Protein AF-A0A7J4N501-F1 (afdb_monomer_lite)

Radius of gyration: 27.15 Å; chains: 1; bounding box: 60×32×77 Å

Structure (mmCIF, N/CA/C/O backbone):
data_AF-A0A7J4N501-F1
#
_entry.id   AF-A0A7J4N501-F1
#
loop_
_atom_site.group_PDB
_atom_site.id
_atom_site.type_symbol
_atom_site.label_atom_id
_atom_site.label_alt_id
_atom_site.label_comp_id
_atom_site.label_asym_id
_atom_site.label_entity_id
_atom_site.label_seq_id
_atom_site.pdbx_PDB_ins_code
_atom_site.Cartn_x
_atom_site.Cartn_y
_atom_site.Cartn_z
_atom_site.occupancy
_atom_site.B_iso_or_equiv
_atom_site.auth_seq_id
_atom_site.auth_comp_id
_atom_site.auth_asym_id
_atom_site.auth_atom_id
_atom_site.pdbx_PDB_model_num
ATOM 1 N N . MET A 1 1 ? 11.061 15.343 -5.577 1.00 69.62 1 MET A N 1
ATOM 2 C CA . MET A 1 1 ? 11.066 14.029 -4.902 1.00 69.62 1 MET A CA 1
ATOM 3 C C . MET A 1 1 ? 11.753 13.021 -5.833 1.00 69.62 1 MET A C 1
ATOM 5 O O . MET A 1 1 ? 12.384 13.443 -6.802 1.00 69.62 1 MET A O 1
ATOM 9 N N . GLY A 1 2 ? 11.808 11.732 -5.489 1.00 88.06 2 GLY A N 1
ATOM 10 C CA . GLY A 1 2 ? 12.421 10.696 -6.333 1.00 88.06 2 GLY A CA 1
ATOM 11 C C . GLY A 1 2 ? 11.352 9.882 -7.054 1.00 88.06 2 GLY A C 1
ATOM 12 O O . GLY A 1 2 ? 10.304 9.642 -6.474 1.00 88.06 2 GLY A O 1
ATOM 13 N N . VAL A 1 3 ? 11.638 9.450 -8.279 1.00 93.88 3 VAL A N 1
ATOM 14 C CA . VAL A 1 3 ? 10.808 8.519 -9.046 1.00 93.88 3 VAL A CA 1
ATOM 15 C C . VAL A 1 3 ? 11.154 7.088 -8.644 1.00 93.88 3 VAL A C 1
ATOM 17 O O . VAL A 1 3 ? 12.323 6.677 -8.651 1.00 93.88 3 VAL A O 1
ATOM 20 N N . SER A 1 4 ? 10.125 6.319 -8.335 1.00 94.88 4 SER A N 1
ATOM 21 C CA . SER A 1 4 ? 10.166 4.886 -8.083 1.00 94.88 4 SER A CA 1
ATOM 22 C C . SER A 1 4 ? 9.569 4.117 -9.259 1.00 94.88 4 SER A C 1
ATOM 24 O O . SER A 1 4 ? 8.817 4.645 -10.073 1.00 94.88 4 SER A O 1
ATOM 26 N N . ILE A 1 5 ? 9.933 2.846 -9.348 1.00 95.25 5 ILE A N 1
ATOM 27 C CA . ILE A 1 5 ? 9.373 1.857 -10.268 1.00 95.25 5 ILE A CA 1
ATOM 28 C C . ILE A 1 5 ? 8.771 0.734 -9.448 1.00 95.25 5 ILE A C 1
ATOM 30 O O . ILE A 1 5 ? 9.355 0.320 -8.446 1.00 95.25 5 ILE A O 1
ATOM 34 N N . ALA A 1 6 ? 7.618 0.239 -9.873 1.00 96.25 6 ALA A N 1
ATOM 35 C CA . ALA A 1 6 ? 6.924 -0.849 -9.2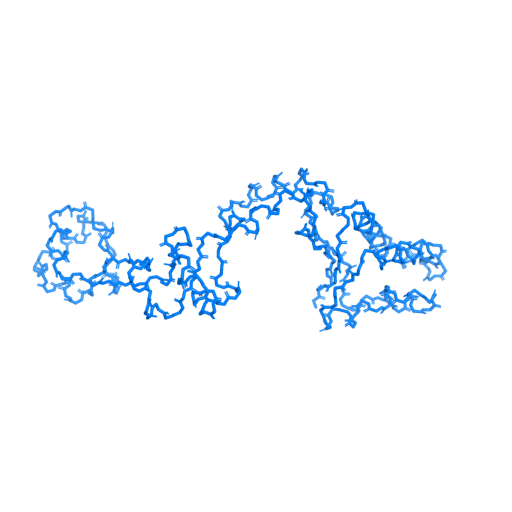07 1.00 96.25 6 ALA A CA 1
ATOM 36 C C . ALA A 1 6 ? 6.193 -1.735 -10.213 1.00 96.25 6 ALA A C 1
ATOM 38 O O . ALA A 1 6 ? 5.860 -1.308 -11.319 1.00 96.25 6 ALA A O 1
ATOM 39 N N . ILE A 1 7 ? 5.924 -2.972 -9.809 1.00 96.88 7 ILE A N 1
ATOM 40 C CA . ILE A 1 7 ? 5.055 -3.895 -10.543 1.00 96.88 7 ILE A CA 1
ATOM 41 C C . ILE A 1 7 ? 3.694 -3.992 -9.857 1.00 96.88 7 ILE A C 1
ATOM 43 O O . ILE A 1 7 ? 3.583 -3.758 -8.659 1.00 96.88 7 ILE A O 1
ATOM 47 N N . CYS A 1 8 ? 2.661 -4.361 -10.606 1.00 96.38 8 CYS A N 1
ATOM 48 C CA . CYS A 1 8 ? 1.353 -4.712 -10.067 1.00 96.38 8 CYS A CA 1
ATOM 49 C C . CYS A 1 8 ? 1.392 -6.172 -9.599 1.00 96.38 8 CYS A C 1
ATOM 51 O O . CYS A 1 8 ? 0.974 -7.079 -10.314 1.00 96.38 8 CYS A O 1
ATOM 53 N N . GLU A 1 9 ? 1.934 -6.421 -8.409 1.00 93.81 9 GLU A N 1
ATOM 54 C CA . GLU A 1 9 ? 2.194 -7.774 -7.913 1.00 93.81 9 GLU A CA 1
ATOM 55 C C . GLU A 1 9 ? 0.922 -8.623 -7.788 1.00 93.81 9 GLU A C 1
ATOM 57 O O . GLU A 1 9 ? 0.953 -9.821 -8.056 1.00 93.81 9 GLU A O 1
ATOM 62 N N . VAL A 1 10 ? -0.217 -8.000 -7.471 1.00 94.38 10 VAL A N 1
ATOM 63 C CA . VAL A 1 10 ? -1.520 -8.680 -7.361 1.00 94.38 10 VAL A CA 1
ATOM 64 C C . VAL A 1 10 ? -2.031 -9.256 -8.689 1.00 94.38 10 VAL A C 1
ATOM 66 O O . VAL A 1 10 ? -2.929 -10.100 -8.675 1.00 94.38 10 VAL A O 1
ATOM 69 N N . ASP A 1 11 ? -1.448 -8.860 -9.827 1.00 95.12 11 ASP A N 1
ATOM 70 C CA . ASP A 1 11 ? -1.763 -9.445 -11.133 1.00 95.12 11 ASP A CA 1
ATOM 71 C C . ASP A 1 11 ? -1.330 -10.923 -11.204 1.00 95.12 11 ASP A C 1
ATOM 73 O O . ASP A 1 11 ? -1.970 -11.718 -11.889 1.00 95.12 11 ASP A O 1
ATOM 77 N N . SER A 1 12 ? -0.288 -11.325 -10.465 1.00 95.69 12 SER A N 1
ATOM 78 C CA . SER A 1 12 ? 0.284 -12.675 -10.535 1.00 95.69 12 SER A CA 1
ATOM 79 C C . SER A 1 12 ? -0.155 -13.573 -9.384 1.00 95.69 12 SER A C 1
ATOM 81 O O . SER A 1 12 ? -0.065 -13.189 -8.221 1.00 95.69 12 SER A O 1
ATOM 83 N N . ASP A 1 13 ? -0.538 -14.816 -9.678 1.00 94.62 13 ASP A N 1
ATOM 84 C CA . ASP A 1 13 ? -0.807 -15.831 -8.643 1.00 94.62 13 ASP A CA 1
ATOM 85 C C . ASP A 1 13 ? 0.453 -16.265 -7.878 1.00 94.62 13 ASP A C 1
ATOM 87 O O . ASP A 1 13 ? 0.360 -16.781 -6.767 1.00 94.62 13 ASP A O 1
ATOM 91 N N . SER A 1 14 ? 1.639 -15.997 -8.430 1.00 95.56 14 SER A N 1
ATOM 92 C CA . SER A 1 14 ? 2.925 -16.272 -7.780 1.00 95.56 14 SER A CA 1
ATOM 93 C C . SER A 1 14 ? 3.303 -15.233 -6.716 1.00 95.56 14 SER A C 1
ATOM 95 O O . SER A 1 14 ? 4.300 -15.406 -6.011 1.00 95.56 14 SER A O 1
ATOM 97 N N . ALA A 1 15 ? 2.545 -14.140 -6.591 1.00 95.75 15 ALA A N 1
ATOM 98 C CA . ALA A 1 15 ? 2.768 -13.146 -5.554 1.00 95.75 15 ALA A CA 1
ATOM 99 C C . ALA A 1 15 ? 2.331 -13.686 -4.189 1.00 95.75 15 ALA A C 1
ATOM 101 O O . ALA A 1 15 ? 1.141 -13.827 -3.909 1.00 95.75 15 ALA A O 1
ATOM 102 N N . LEU A 1 16 ? 3.294 -13.906 -3.291 1.00 95.38 16 LEU A N 1
ATOM 103 C CA . LEU A 1 16 ? 3.017 -14.439 -1.951 1.00 95.38 16 LEU A CA 1
ATOM 104 C C . LEU A 1 16 ? 2.119 -13.518 -1.109 1.00 95.38 16 LEU A C 1
ATOM 106 O O . LEU A 1 16 ? 1.405 -13.980 -0.225 1.00 95.38 16 LEU A O 1
ATOM 110 N N . CYS A 1 17 ? 2.121 -12.217 -1.402 1.00 94.12 17 CYS A N 1
ATOM 111 C CA . CYS A 1 17 ? 1.272 -11.235 -0.735 1.00 94.12 17 CYS A CA 1
ATOM 112 C C . CYS A 1 17 ? -0.151 -11.148 -1.308 1.00 94.12 17 CYS A C 1
ATOM 114 O O . CYS A 1 17 ? -0.995 -10.505 -0.685 1.00 94.12 17 CYS A O 1
ATOM 116 N N . LYS A 1 18 ? -0.444 -11.772 -2.463 1.00 95.38 18 LYS A N 1
ATOM 117 C CA . LYS A 1 18 ? -1.713 -11.585 -3.185 1.00 95.38 18 LYS A CA 1
ATOM 118 C C . LYS A 1 18 ? -2.913 -11.925 -2.322 1.00 95.38 18 LYS A C 1
ATOM 120 O O . LYS A 1 18 ? -3.756 -11.060 -2.129 1.00 95.38 18 LYS A O 1
ATOM 125 N N . ILE A 1 19 ? -2.946 -13.131 -1.751 1.00 95.12 19 ILE A N 1
ATOM 126 C CA . ILE A 1 19 ? -4.065 -13.578 -0.907 1.00 95.12 19 ILE A CA 1
ATOM 127 C C . ILE A 1 19 ? -4.292 -12.583 0.233 1.00 95.12 19 ILE A C 1
ATOM 129 O O . ILE A 1 19 ? -5.418 -12.139 0.431 1.00 95.12 19 ILE A O 1
ATOM 133 N N . GLY A 1 20 ? -3.231 -12.178 0.937 1.00 94.50 20 GLY A N 1
ATOM 134 C CA . GLY A 1 20 ? -3.325 -11.200 2.022 1.00 94.50 20 GLY A CA 1
ATOM 135 C C . GLY A 1 20 ? -3.887 -9.856 1.556 1.00 94.50 20 GLY A C 1
ATOM 136 O O . GLY A 1 20 ? -4.818 -9.345 2.170 1.00 94.50 20 GLY A O 1
ATOM 137 N N . LYS A 1 21 ? -3.374 -9.315 0.444 1.00 93.69 21 LYS A N 1
ATOM 138 C CA . LYS A 1 21 ? -3.786 -8.015 -0.117 1.00 93.69 21 LYS A CA 1
ATOM 139 C C . LYS A 1 21 ? -5.186 -8.027 -0.730 1.00 93.69 21 LYS A C 1
ATOM 141 O O . LYS A 1 21 ? -5.818 -6.981 -0.818 1.00 93.69 21 LYS A O 1
ATOM 146 N N . THR A 1 22 ? -5.682 -9.181 -1.172 1.00 93.06 22 THR A N 1
ATOM 147 C CA . THR A 1 22 ? -7.030 -9.310 -1.748 1.00 93.06 22 THR A CA 1
ATOM 148 C C . THR A 1 22 ? -8.077 -9.760 -0.734 1.00 93.06 22 THR A C 1
ATOM 150 O O . THR A 1 22 ? -9.270 -9.636 -0.999 1.00 93.06 22 THR A O 1
ATOM 153 N N . THR A 1 23 ? -7.657 -10.284 0.419 1.00 94.25 23 THR A N 1
ATOM 154 C CA . THR A 1 23 ? -8.568 -10.700 1.489 1.00 94.25 23 THR A CA 1
ATOM 155 C C . THR A 1 23 ? -8.926 -9.490 2.333 1.00 94.25 23 THR A C 1
ATOM 157 O O . THR A 1 23 ? -8.148 -9.052 3.177 1.00 94.25 23 THR A O 1
ATOM 160 N N . LEU A 1 24 ? -10.111 -8.940 2.092 1.00 93.69 24 LEU A N 1
ATOM 161 C CA . LEU A 1 24 ? -10.653 -7.843 2.879 1.00 93.69 24 LEU A CA 1
ATOM 162 C C . LEU A 1 24 ? -11.183 -8.368 4.218 1.00 93.69 24 LEU A C 1
ATOM 164 O O . LEU A 1 24 ? -12.019 -9.267 4.235 1.00 93.69 24 LEU A O 1
ATOM 168 N N . LEU A 1 25 ? -10.707 -7.796 5.322 1.00 94.94 25 LEU A N 1
ATOM 169 C CA . LEU A 1 25 ? -11.087 -8.210 6.672 1.00 94.94 25 LEU A CA 1
ATOM 170 C C . LEU A 1 25 ? -12.070 -7.233 7.305 1.00 94.94 25 LEU A C 1
ATOM 172 O O . LEU A 1 25 ? -13.122 -7.640 7.797 1.00 94.94 25 LEU A O 1
ATOM 176 N N . LYS A 1 26 ? -11.739 -5.940 7.277 1.00 95.38 26 LYS A N 1
ATOM 177 C CA . LYS A 1 26 ? -12.578 -4.885 7.847 1.00 95.38 26 LYS A CA 1
ATOM 178 C C . LYS A 1 26 ? -12.678 -3.693 6.914 1.00 95.38 26 LYS A C 1
ATOM 180 O O . LYS A 1 26 ? -11.800 -3.452 6.086 1.00 95.38 26 LYS A O 1
ATOM 185 N N . VAL A 1 27 ? -13.737 -2.921 7.092 1.00 95.56 27 VAL A N 1
ATOM 186 C CA . VAL A 1 27 ? -13.872 -1.590 6.500 1.00 95.56 27 VAL A CA 1
ATOM 187 C C . VAL A 1 27 ? -14.172 -0.575 7.589 1.00 95.56 27 VAL A C 1
ATOM 189 O O . VAL A 1 27 ? -14.844 -0.908 8.565 1.00 95.56 27 VAL A O 1
ATOM 192 N N . ASN A 1 28 ? -13.672 0.644 7.437 1.00 95.06 28 ASN A N 1
ATOM 193 C CA . ASN A 1 28 ? -13.991 1.757 8.313 1.00 95.06 28 ASN A CA 1
ATOM 194 C C . ASN A 1 28 ? -15.054 2.645 7.659 1.00 95.06 28 ASN A C 1
ATOM 196 O O . ASN A 1 28 ? -14.967 2.992 6.481 1.00 95.06 28 ASN A O 1
ATOM 200 N N . LEU A 1 29 ? -16.072 3.012 8.427 1.00 94.25 29 LEU A N 1
ATOM 201 C CA . LEU A 1 29 ? -17.070 3.992 8.038 1.00 94.25 29 LEU A CA 1
ATOM 202 C C . LEU A 1 29 ? -16.929 5.238 8.903 1.00 94.25 29 LEU A C 1
ATOM 204 O O . LEU A 1 29 ? -16.987 5.162 10.128 1.00 94.25 29 LEU A O 1
ATOM 208 N N . LYS A 1 30 ? -16.869 6.402 8.252 1.00 89.50 30 LYS A N 1
ATOM 209 C CA . LYS A 1 30 ? -16.955 7.705 8.933 1.00 89.50 30 LYS A CA 1
ATOM 210 C C . LYS A 1 30 ? -18.309 7.924 9.607 1.00 89.50 30 LYS A C 1
ATOM 212 O O . LYS A 1 30 ? -18.402 8.642 10.593 1.00 89.50 30 LYS A O 1
ATOM 217 N N . ASP A 1 31 ? -19.350 7.314 9.048 1.00 91.25 31 ASP A N 1
ATOM 218 C CA . ASP A 1 31 ? -20.701 7.300 9.591 1.00 91.25 31 ASP A CA 1
ATOM 219 C C . ASP A 1 31 ? -21.255 5.872 9.527 1.00 91.25 31 ASP A C 1
ATOM 221 O O . ASP A 1 31 ? -21.450 5.310 8.444 1.00 91.25 31 ASP A O 1
ATOM 225 N N . VAL A 1 32 ? -21.538 5.300 10.694 1.00 93.31 32 VAL A N 1
ATOM 226 C CA . VAL A 1 32 ? -22.044 3.930 10.840 1.00 93.31 32 VAL A CA 1
ATOM 227 C C . VAL A 1 32 ? -23.557 3.815 10.653 1.00 93.31 32 VAL A C 1
ATOM 229 O O . VAL A 1 32 ? -24.080 2.714 10.771 1.00 93.31 32 VAL A O 1
ATOM 232 N N . SER A 1 33 ? -24.262 4.907 10.329 1.00 92.75 33 SER A N 1
ATOM 233 C CA . SER A 1 33 ? -25.721 4.889 10.164 1.00 92.75 33 SER A CA 1
ATOM 234 C C . SER A 1 33 ? -26.180 3.801 9.186 1.00 92.75 33 SER A C 1
ATOM 236 O O . SER A 1 33 ? -25.697 3.744 8.046 1.00 92.75 33 SER A O 1
ATOM 238 N N . GLY A 1 34 ? -27.108 2.950 9.629 1.00 91.56 34 GLY A N 1
ATOM 239 C CA . GLY A 1 34 ? -27.595 1.770 8.907 1.00 91.56 34 GLY A CA 1
ATOM 240 C C . GLY A 1 34 ? -26.719 0.516 9.039 1.00 91.56 34 GLY A C 1
ATOM 241 O O . GLY A 1 34 ? -27.005 -0.483 8.378 1.00 91.56 34 GLY A O 1
ATOM 242 N N . PHE A 1 35 ? -25.656 0.561 9.845 1.00 94.06 35 PHE A N 1
ATOM 243 C CA . PHE A 1 35 ? -24.720 -0.531 10.149 1.00 94.06 35 PHE A CA 1
ATOM 244 C C . PHE A 1 35 ? -24.347 -0.608 11.640 1.00 94.06 35 PHE A C 1
ATOM 246 O O . PHE A 1 35 ? -23.380 -1.271 12.012 1.00 94.06 35 PHE A O 1
ATOM 253 N N . GLU A 1 36 ? -25.115 0.043 12.511 1.00 94.50 36 GLU A N 1
ATOM 254 C CA . GLU A 1 36 ? -24.874 0.136 13.955 1.00 94.50 36 GLU A CA 1
ATOM 255 C C . GLU A 1 36 ? -24.890 -1.232 14.651 1.00 94.50 36 GLU A C 1
ATOM 257 O O . GLU A 1 36 ? -24.259 -1.420 15.689 1.00 94.50 36 GLU A O 1
ATOM 262 N N . ASP A 1 37 ? -25.609 -2.196 14.075 1.00 93.44 37 ASP A N 1
ATOM 263 C CA . ASP A 1 37 ? -25.687 -3.579 14.538 1.00 93.44 37 ASP A CA 1
ATOM 264 C C . ASP A 1 37 ? -24.408 -4.388 14.259 1.00 93.44 37 ASP A C 1
ATOM 266 O O . ASP A 1 37 ? -24.147 -5.378 14.944 1.00 93.44 37 ASP A O 1
ATOM 270 N N . LEU A 1 38 ? -23.607 -3.959 13.281 1.00 94.06 38 LEU A N 1
ATOM 271 C CA . LEU A 1 38 ? -22.385 -4.637 12.831 1.00 94.06 38 LEU A CA 1
ATOM 272 C C . LEU A 1 38 ? -21.106 -3.873 13.191 1.00 94.06 38 LEU A C 1
ATOM 274 O O . LEU A 1 38 ? -20.018 -4.453 13.167 1.00 94.06 38 LEU A O 1
ATOM 278 N N . ALA A 1 39 ? -21.232 -2.581 13.491 1.00 94.38 39 ALA A N 1
ATOM 279 C CA . ALA A 1 39 ? -20.117 -1.714 13.826 1.00 94.38 39 ALA A CA 1
ATOM 280 C C . ALA A 1 39 ? -19.517 -2.063 15.191 1.00 94.38 39 ALA A C 1
ATOM 282 O O . ALA A 1 39 ? -20.217 -2.240 16.189 1.00 94.38 39 ALA A O 1
ATOM 283 N N . GLU A 1 40 ? -18.190 -2.117 15.230 1.00 94.00 40 GLU A N 1
ATOM 284 C CA . GLU A 1 40 ? -17.422 -2.220 16.460 1.00 94.00 40 GLU A CA 1
ATOM 285 C C . GLU A 1 40 ? -17.589 -0.932 17.274 1.00 94.00 40 GLU A C 1
ATOM 287 O O . GLU A 1 40 ? -17.622 0.184 16.741 1.00 94.00 40 GLU A O 1
ATOM 292 N N . PHE A 1 41 ? -17.730 -1.093 18.585 1.00 94.44 41 PHE A N 1
ATOM 293 C CA . PHE A 1 41 ? -17.910 0.011 19.511 1.00 94.44 41 PHE A CA 1
ATOM 294 C C . PHE A 1 41 ? -17.171 -0.255 20.811 1.00 94.44 41 PHE A C 1
ATOM 296 O O . PHE A 1 41 ? -17.107 -1.390 21.285 1.00 94.44 41 PHE A O 1
ATOM 303 N N . ASP A 1 42 ? -16.707 0.829 21.413 1.00 93.69 42 ASP A N 1
ATOM 304 C CA . ASP A 1 42 ? -16.247 0.851 22.788 1.00 93.69 42 ASP A CA 1
ATOM 305 C C . ASP A 1 42 ? -17.383 1.320 23.694 1.00 93.69 42 ASP A C 1
ATOM 307 O O . ASP A 1 42 ? -18.234 2.123 23.302 1.00 93.69 42 ASP A O 1
ATOM 311 N N . LEU A 1 43 ? -17.404 0.827 24.929 1.00 94.00 43 LEU A N 1
ATOM 312 C CA . LEU A 1 43 ? -18.270 1.383 25.961 1.00 94.00 43 LEU A CA 1
ATOM 313 C C . LEU A 1 43 ? -17.497 2.437 26.735 1.00 94.00 43 LEU A C 1
ATOM 315 O O . LEU A 1 43 ? -16.464 2.145 27.348 1.00 94.00 43 LEU A O 1
ATOM 319 N N . VAL A 1 44 ? -18.020 3.657 26.715 1.00 94.94 44 VAL A N 1
ATOM 320 C CA . VAL A 1 44 ? -17.388 4.805 27.353 1.00 94.94 44 VAL A CA 1
ATOM 321 C C . VAL A 1 44 ? -18.343 5.508 28.301 1.00 94.94 44 VAL A C 1
ATOM 323 O O . VAL A 1 44 ? -19.557 5.487 28.111 1.00 94.94 44 VAL A O 1
ATOM 326 N N . VAL A 1 45 ? -17.783 6.167 29.307 1.00 93.31 45 VAL A N 1
ATOM 327 C CA . VAL A 1 45 ? -18.508 7.050 30.220 1.00 93.31 45 VAL A CA 1
ATOM 328 C C . VAL A 1 45 ? -17.863 8.437 30.152 1.00 93.31 45 VAL A C 1
ATOM 330 O O . VAL A 1 45 ? -16.644 8.549 30.329 1.00 93.31 45 VAL A O 1
ATOM 333 N N . PRO A 1 46 ? -18.631 9.512 29.896 1.00 91.00 46 PRO A N 1
ATOM 334 C CA . PRO A 1 46 ? -18.119 10.874 30.008 1.00 91.00 46 PRO A CA 1
ATOM 335 C C . PRO A 1 46 ? -17.562 11.134 31.410 1.00 91.00 46 PRO A C 1
ATOM 337 O O . PRO A 1 46 ? -18.193 10.779 32.409 1.00 91.00 46 PRO A O 1
ATOM 340 N N . ILE A 1 47 ? -16.408 11.799 31.508 1.00 89.94 47 ILE A N 1
ATOM 341 C CA . ILE A 1 47 ? -15.710 11.962 32.792 1.00 89.94 47 ILE A CA 1
ATOM 342 C C . ILE A 1 47 ? -16.565 12.653 33.861 1.00 89.94 47 ILE A C 1
ATOM 344 O O . ILE A 1 47 ? -16.504 12.296 35.036 1.00 89.94 47 ILE A O 1
ATOM 348 N N . ASN A 1 48 ? -17.405 13.607 33.455 1.00 90.12 48 ASN A N 1
ATOM 349 C CA . ASN A 1 48 ? -18.295 14.329 34.362 1.00 90.12 48 ASN A CA 1
ATOM 350 C C . ASN A 1 48 ? -19.321 13.388 35.006 1.00 90.12 48 ASN A C 1
ATOM 352 O O . ASN A 1 48 ? -19.550 13.472 36.209 1.00 90.12 48 ASN A O 1
ATOM 356 N N . GLN A 1 49 ? -19.872 12.451 34.231 1.00 89.75 49 GLN A N 1
ATOM 357 C CA . GLN A 1 49 ? -20.821 11.457 34.731 1.00 89.75 49 GLN A CA 1
ATOM 358 C C . GLN A 1 49 ? -20.124 10.451 35.654 1.00 89.75 49 GLN A C 1
ATOM 360 O O . GLN A 1 49 ? -20.626 10.152 36.735 1.00 89.75 49 GLN A O 1
ATOM 365 N N . ALA A 1 50 ? -18.920 10.001 35.286 1.00 90.31 50 ALA A N 1
ATOM 366 C CA . ALA A 1 50 ? -18.121 9.114 36.131 1.00 90.31 50 ALA A CA 1
ATOM 367 C C . ALA A 1 50 ? -17.769 9.769 37.483 1.00 90.31 50 ALA A C 1
ATOM 369 O O . ALA A 1 50 ? -17.908 9.137 38.528 1.00 90.31 50 ALA A O 1
ATOM 370 N N . LYS A 1 51 ? -17.381 11.053 37.484 1.00 90.94 51 LYS A N 1
ATOM 371 C CA . LYS A 1 51 ? -17.109 11.828 38.708 1.00 90.94 51 LYS A CA 1
ATOM 372 C C . LYS A 1 51 ? -18.346 11.983 39.586 1.00 90.94 51 LYS A C 1
ATOM 374 O O . LYS A 1 51 ? -18.234 11.853 40.800 1.00 90.94 51 LYS A O 1
ATOM 379 N N . LEU A 1 52 ? -19.513 12.236 38.992 1.00 91.12 52 LEU A N 1
ATOM 380 C CA . LEU A 1 52 ? -20.777 12.307 39.729 1.00 91.12 52 LEU A CA 1
ATOM 381 C C . LEU A 1 52 ? -21.123 10.967 40.389 1.00 91.12 52 LEU A C 1
ATOM 383 O O . LEU A 1 52 ? -21.523 10.957 41.550 1.00 91.12 52 LEU A O 1
ATOM 387 N N . LEU A 1 53 ? -20.925 9.852 39.678 1.00 91.31 53 LEU A N 1
ATOM 388 C CA . LEU A 1 53 ? -21.234 8.516 40.189 1.00 91.31 53 LEU A CA 1
ATOM 389 C C . LEU A 1 53 ? -20.291 8.088 41.323 1.00 91.31 53 LEU A C 1
ATOM 391 O O . LEU A 1 53 ? -20.731 7.515 42.314 1.00 91.31 53 LEU A O 1
ATOM 395 N N . MET A 1 54 ? -18.991 8.354 41.173 1.00 89.88 54 MET A N 1
ATOM 396 C CA . MET A 1 54 ? -17.976 7.978 42.166 1.00 89.88 54 MET A CA 1
ATOM 397 C C . MET A 1 54 ? -17.931 8.949 43.354 1.00 89.88 54 MET A C 1
ATOM 399 O O . MET A 1 54 ? -17.558 8.563 44.462 1.00 89.88 54 MET A O 1
ATOM 403 N N . GLY A 1 55 ? -18.301 10.215 43.143 1.00 91.00 55 GLY A N 1
ATOM 404 C CA . GLY A 1 55 ? -18.365 11.242 44.178 1.00 91.00 55 GLY A CA 1
ATOM 405 C C . GLY A 1 55 ? -17.066 11.355 44.980 1.00 91.00 55 GLY A C 1
ATOM 406 O O . GLY A 1 55 ? -15.988 11.575 44.430 1.00 91.00 55 GLY A O 1
ATOM 407 N N . ALA A 1 56 ? -17.170 11.186 46.300 1.00 90.75 56 ALA A N 1
ATOM 408 C CA . ALA A 1 56 ? -16.033 11.261 47.220 1.00 90.75 56 ALA A CA 1
ATOM 409 C C . ALA A 1 56 ? -14.996 10.137 47.024 1.00 90.75 56 ALA A C 1
ATOM 411 O O . ALA A 1 56 ? -13.851 10.288 47.441 1.00 90.75 56 ALA A O 1
ATOM 412 N N . ASP A 1 57 ? -15.369 9.028 46.379 1.00 92.62 57 ASP A N 1
ATOM 413 C CA . ASP A 1 57 ? -14.479 7.889 46.128 1.00 92.62 57 ASP A CA 1
ATOM 414 C C . ASP A 1 57 ? -13.647 8.059 44.842 1.00 92.62 57 ASP A C 1
ATOM 416 O O . ASP A 1 57 ? -12.888 7.169 44.466 1.00 92.62 57 ASP A O 1
ATOM 420 N N . TRP A 1 58 ? -13.747 9.207 44.161 1.00 91.94 58 TRP A N 1
ATOM 421 C CA . TRP A 1 58 ? -13.100 9.448 42.868 1.00 91.94 58 TRP A CA 1
ATOM 422 C C . TRP A 1 58 ? -11.580 9.209 42.870 1.00 91.94 58 TRP A C 1
ATOM 424 O O . TRP A 1 58 ? -11.059 8.509 42.001 1.00 91.94 58 TRP A O 1
ATOM 434 N N . GLU A 1 59 ? -10.849 9.742 43.854 1.00 92.38 59 GLU A N 1
ATOM 435 C CA . GLU A 1 59 ? -9.390 9.561 43.922 1.00 92.38 59 GLU A CA 1
ATOM 436 C C . GLU A 1 59 ? -8.997 8.096 44.151 1.00 92.38 59 GLU A C 1
ATOM 438 O O . GLU A 1 59 ? -8.046 7.584 43.549 1.00 92.38 59 GLU A O 1
ATOM 443 N N . ALA A 1 60 ? -9.746 7.394 45.003 1.00 92.56 60 ALA A N 1
ATOM 444 C CA . ALA A 1 60 ? -9.514 5.984 45.266 1.00 92.56 60 ALA A CA 1
ATOM 445 C C . ALA A 1 60 ? -9.870 5.131 44.040 1.00 92.56 60 ALA A C 1
ATOM 447 O O . ALA A 1 60 ? -9.090 4.247 43.685 1.00 92.56 60 ALA A O 1
ATOM 448 N N . PHE A 1 61 ? -10.967 5.437 43.344 1.00 93.81 61 PHE A N 1
ATOM 449 C CA . PHE A 1 61 ? -11.346 4.831 42.066 1.00 93.81 61 PHE A CA 1
ATOM 450 C C . PHE A 1 61 ? -10.219 4.941 41.026 1.00 93.81 61 PHE A C 1
ATOM 452 O O . PHE A 1 61 ? -9.805 3.921 40.458 1.00 93.81 61 PHE A O 1
ATOM 459 N N . LEU A 1 62 ? -9.665 6.144 40.819 1.00 93.25 62 LEU A N 1
ATOM 460 C CA . LEU A 1 62 ? -8.553 6.359 39.886 1.00 93.25 62 LEU A CA 1
ATOM 461 C C . LEU A 1 62 ? -7.336 5.509 40.264 1.00 93.25 62 LEU A C 1
ATOM 463 O O . LEU A 1 62 ? -6.754 4.832 39.413 1.00 93.25 62 LEU A O 1
ATOM 467 N N . LYS A 1 63 ? -6.982 5.479 41.555 1.00 93.81 63 LYS A N 1
ATOM 468 C CA . LYS A 1 63 ? -5.839 4.711 42.063 1.00 93.81 63 LYS A CA 1
ATOM 469 C C . LYS A 1 63 ? -6.033 3.199 41.919 1.00 93.81 63 LYS A C 1
ATOM 471 O O . LYS A 1 63 ? -5.099 2.509 41.506 1.00 93.81 63 LYS A O 1
ATOM 476 N N . ARG A 1 64 ? -7.226 2.674 42.231 1.00 94.25 64 ARG A N 1
ATOM 477 C CA . ARG A 1 64 ? -7.562 1.240 42.114 1.00 94.25 64 ARG A CA 1
ATOM 478 C C . ARG A 1 64 ? -7.472 0.761 40.666 1.00 94.25 64 ARG A C 1
ATOM 480 O O . ARG A 1 64 ? -6.944 -0.320 40.410 1.00 94.25 64 ARG A O 1
ATOM 487 N N . ASN A 1 65 ? -7.928 1.585 39.726 1.00 92.50 65 ASN A N 1
ATOM 488 C CA . ASN A 1 65 ? -7.968 1.244 38.305 1.00 92.50 65 ASN A CA 1
ATOM 489 C C . ASN A 1 65 ? -6.716 1.687 37.524 1.00 92.50 65 ASN A C 1
ATOM 491 O O . ASN A 1 65 ? -6.527 1.256 36.388 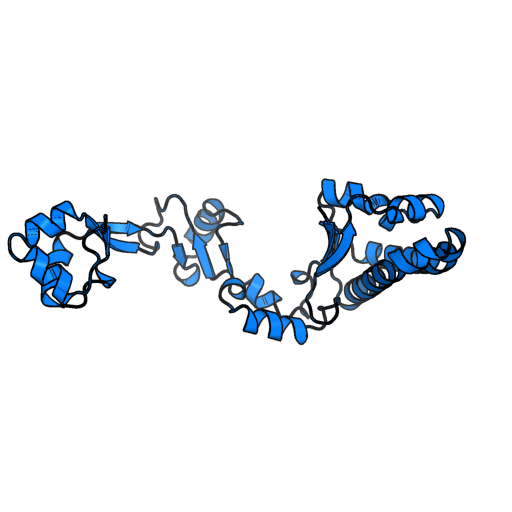1.00 92.50 65 ASN A O 1
ATOM 495 N N . ARG A 1 66 ? -5.815 2.461 38.154 1.00 92.62 66 ARG A N 1
ATOM 496 C CA . ARG A 1 66 ? -4.613 3.065 37.544 1.00 92.62 66 ARG A CA 1
ATOM 497 C C . ARG A 1 66 ? -4.960 3.926 36.327 1.00 92.62 66 ARG A C 1
ATOM 499 O O . ARG A 1 66 ? -4.367 3.773 35.261 1.00 92.62 66 ARG A O 1
ATOM 506 N N . LEU A 1 67 ? -5.962 4.777 36.501 1.00 91.88 67 LEU A N 1
ATOM 507 C CA . LEU A 1 67 ? -6.478 5.660 35.463 1.00 91.88 67 LEU A CA 1
ATOM 508 C C . LEU A 1 67 ? -5.809 7.031 35.542 1.00 91.88 67 LEU A C 1
ATOM 510 O O . LEU A 1 67 ? -5.413 7.478 36.620 1.00 91.88 67 LEU A O 1
ATOM 514 N N . ASP A 1 68 ? -5.694 7.678 34.388 1.00 89.44 68 ASP A N 1
ATOM 515 C CA . ASP A 1 68 ? -5.162 9.031 34.278 1.00 89.44 68 ASP A CA 1
ATOM 516 C C . ASP A 1 68 ? -6.190 10.042 34.827 1.00 89.44 68 ASP A C 1
ATOM 518 O O . ASP A 1 68 ? -7.340 10.034 34.374 1.00 89.44 68 ASP A O 1
ATOM 522 N N . PRO A 1 69 ? -5.832 10.897 35.805 1.00 85.31 69 PRO A N 1
ATOM 523 C CA . PRO A 1 69 ? -6.730 11.931 36.314 1.00 85.31 69 PRO A CA 1
ATOM 524 C C . PRO A 1 69 ? -7.147 12.974 35.263 1.00 85.31 69 PRO A C 1
ATOM 526 O O . PRO A 1 69 ? -8.189 13.608 35.447 1.00 85.31 69 PRO A O 1
ATOM 529 N N . GLU A 1 70 ? -6.375 13.145 34.184 1.00 85.75 70 GLU A N 1
ATOM 530 C CA . GLU A 1 70 ? -6.626 14.128 33.120 1.00 85.75 70 GLU A CA 1
ATOM 531 C C . GLU A 1 70 ? -7.404 13.554 31.921 1.00 85.75 70 GLU A C 1
ATOM 533 O O . GLU A 1 70 ? -7.634 14.254 30.937 1.00 85.75 70 GLU A O 1
ATOM 538 N N . MET A 1 71 ? -7.865 12.299 31.985 1.00 86.50 71 MET A N 1
ATOM 539 C CA . MET A 1 71 ? -8.632 11.700 30.888 1.00 86.50 71 MET A CA 1
ATOM 540 C C . MET A 1 71 ? -9.978 12.411 30.655 1.00 86.50 71 MET A C 1
ATOM 542 O O . MET A 1 71 ? -10.763 12.635 31.578 1.00 86.50 71 MET A O 1
ATOM 546 N N . GLU A 1 72 ? -10.289 12.696 29.392 1.00 82.88 72 GLU A N 1
ATOM 547 C CA . GLU A 1 72 ? -11.562 13.325 29.008 1.00 82.88 72 GLU A CA 1
ATOM 548 C C . GLU A 1 72 ? -12.710 12.311 28.887 1.00 82.88 72 GLU A C 1
ATOM 550 O O . GLU A 1 72 ? -13.870 12.619 29.164 1.00 82.88 72 GLU A O 1
ATOM 555 N N . THR A 1 73 ? -12.388 11.079 28.485 1.00 87.94 73 THR A N 1
ATOM 556 C CA . THR A 1 73 ? -13.350 9.989 28.280 1.00 87.94 73 THR A CA 1
ATOM 557 C C . THR A 1 73 ? -12.852 8.720 28.957 1.00 87.94 73 THR A C 1
ATOM 559 O O . THR A 1 73 ? -11.718 8.290 28.736 1.00 87.94 73 THR A O 1
ATOM 562 N N . LEU A 1 74 ? -13.711 8.101 29.771 1.00 91.69 74 LEU A N 1
ATOM 563 C CA . LEU A 1 74 ? -13.400 6.855 30.457 1.00 91.69 74 LEU A CA 1
ATOM 564 C C . LEU A 1 74 ? -13.859 5.662 29.617 1.00 91.69 74 LEU A C 1
ATOM 566 O O . LEU A 1 74 ? -15.054 5.441 29.456 1.00 91.69 74 LEU A O 1
ATOM 570 N N . TYR A 1 75 ? -12.915 4.857 29.141 1.00 92.31 75 TYR A N 1
ATOM 571 C CA . TYR A 1 75 ? -13.199 3.588 28.469 1.00 92.31 75 TYR A CA 1
ATOM 572 C C . TYR A 1 75 ? -13.403 2.489 29.514 1.00 92.31 75 TYR A C 1
ATOM 574 O O . TYR A 1 75 ? -12.500 2.229 30.314 1.00 92.31 75 TYR A O 1
ATOM 582 N N . LEU A 1 76 ? -14.557 1.814 29.498 1.00 92.69 76 LEU A N 1
ATOM 583 C CA . LEU A 1 76 ? -14.871 0.770 30.482 1.00 92.69 76 LEU A CA 1
ATOM 584 C C . LEU A 1 76 ? -13.877 -0.392 30.464 1.00 92.69 76 LEU A C 1
ATOM 586 O O . LEU A 1 76 ? -13.646 -1.008 31.500 1.00 92.69 76 LEU A O 1
ATOM 590 N N . GLU A 1 77 ? -13.268 -0.685 29.315 1.00 91.94 77 GLU A N 1
ATOM 591 C CA . GLU A 1 77 ? -12.232 -1.716 29.197 1.00 91.94 77 GLU A CA 1
ATOM 592 C C . GLU A 1 77 ? -11.009 -1.424 30.086 1.00 91.94 77 GLU A C 1
ATOM 594 O O . GLU A 1 77 ? -10.351 -2.344 30.569 1.00 91.94 77 GLU A O 1
ATOM 599 N N . LYS A 1 78 ? -10.725 -0.145 30.372 1.00 91.56 78 LYS A N 1
ATOM 600 C CA . LYS A 1 78 ? -9.607 0.253 31.239 1.00 91.56 78 LYS A CA 1
ATOM 601 C C . LYS A 1 78 ? -9.935 0.191 32.733 1.00 91.56 78 LYS A C 1
ATOM 603 O O . LYS A 1 78 ? -9.020 0.301 33.550 1.00 91.56 78 LYS A O 1
ATOM 608 N N . VAL A 1 79 ? -11.200 -0.017 33.104 1.00 92.94 79 VAL A N 1
ATOM 609 C CA . VAL A 1 79 ? -11.626 -0.192 34.500 1.00 92.94 79 VAL A CA 1
ATOM 610 C C . VAL A 1 79 ? -11.384 -1.647 34.908 1.00 92.94 79 VAL A C 1
ATOM 612 O O . VAL A 1 79 ? -12.089 -2.560 34.483 1.00 92.94 79 VAL A O 1
ATOM 615 N N . LYS A 1 80 ? -10.347 -1.865 35.722 1.00 92.00 80 LYS A N 1
ATOM 616 C CA . LYS A 1 80 ? -9.886 -3.200 36.138 1.00 92.00 80 LYS A CA 1
ATOM 617 C C . LYS A 1 80 ? -10.696 -3.782 37.289 1.00 92.00 80 LYS A C 1
ATOM 619 O O . LYS A 1 80 ? -10.788 -4.998 37.413 1.00 92.00 80 LYS A O 1
ATOM 624 N N . ASN A 1 81 ? -11.222 -2.930 38.162 1.00 94.25 81 ASN A N 1
ATOM 625 C CA . ASN A 1 81 ? -12.063 -3.354 39.267 1.00 94.25 81 ASN A CA 1
ATOM 626 C C . ASN A 1 81 ? -13.470 -3.678 38.748 1.00 94.25 81 ASN A C 1
ATOM 628 O O . ASN A 1 81 ? -14.136 -2.825 38.165 1.00 94.25 81 ASN A O 1
ATOM 632 N N . GLU A 1 82 ? -13.929 -4.907 38.972 1.00 91.62 82 GLU A N 1
ATOM 633 C CA . GLU A 1 82 ? -15.220 -5.368 38.453 1.00 91.62 82 GLU A CA 1
ATOM 634 C C . GLU A 1 82 ? -16.418 -4.641 39.076 1.00 91.62 82 GLU A C 1
ATOM 636 O O . GLU A 1 82 ? -17.384 -4.364 38.368 1.00 91.62 82 GLU A O 1
ATOM 641 N N . GLY A 1 83 ? -16.351 -4.284 40.363 1.00 90.44 83 GLY A N 1
ATOM 642 C CA . GLY A 1 83 ? -17.422 -3.552 41.045 1.00 90.44 83 GLY A CA 1
ATOM 643 C C . GLY A 1 83 ? -17.592 -2.141 40.485 1.00 90.44 83 GLY A C 1
ATOM 644 O O . GLY A 1 83 ? -18.698 -1.749 40.114 1.00 90.44 83 GLY A O 1
ATOM 645 N N . ASP A 1 84 ? -16.481 -1.416 40.328 1.00 90.12 84 ASP A N 1
ATOM 646 C CA . ASP A 1 84 ? -16.476 -0.090 39.703 1.00 90.12 84 ASP A CA 1
ATOM 647 C C . ASP A 1 84 ? -16.977 -0.167 38.245 1.00 90.12 84 ASP A C 1
ATOM 649 O O . ASP A 1 84 ? -17.764 0.667 37.792 1.00 90.12 84 ASP A O 1
ATOM 653 N N . ARG A 1 85 ? -16.568 -1.206 37.502 1.00 92.38 85 ARG A N 1
ATOM 654 C CA . ARG A 1 85 ? -16.998 -1.418 36.113 1.00 92.38 85 ARG A CA 1
ATOM 655 C C . ARG A 1 85 ? 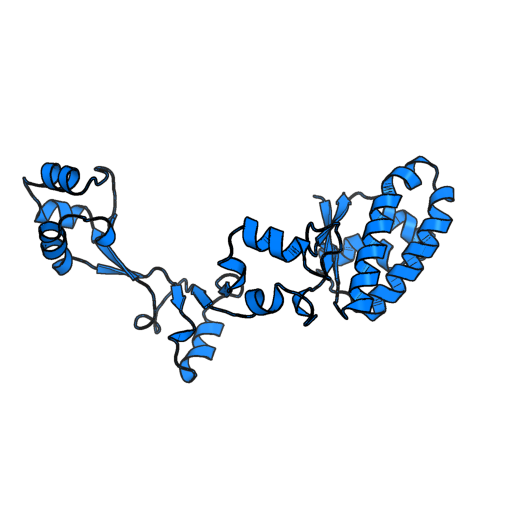-18.499 -1.682 36.010 1.00 92.38 85 ARG A C 1
ATOM 657 O O . ARG A 1 85 ? -19.142 -1.131 35.118 1.00 92.38 85 ARG A O 1
ATOM 664 N N . GLN A 1 86 ? -19.068 -2.498 36.898 1.00 90.75 86 GLN A N 1
ATOM 665 C CA . GLN A 1 86 ? -20.508 -2.774 36.923 1.00 90.75 86 GLN A CA 1
ATOM 666 C C . GLN A 1 86 ? -21.317 -1.505 37.203 1.00 90.75 86 GLN A C 1
ATOM 668 O O . GLN A 1 86 ? -22.277 -1.235 36.483 1.00 90.75 86 GLN A O 1
ATOM 673 N N . LEU A 1 87 ? -20.887 -0.694 38.176 1.00 90.81 87 LEU A N 1
ATOM 674 C CA . LEU A 1 87 ? -21.510 0.595 38.492 1.00 90.81 87 LEU A CA 1
ATOM 675 C C . LEU A 1 87 ? -21.552 1.525 37.272 1.00 90.81 87 LEU A C 1
ATOM 677 O O . LEU A 1 87 ? -22.583 2.119 36.969 1.00 90.81 87 LEU A O 1
ATOM 681 N N . LEU A 1 88 ? -20.443 1.610 36.540 1.00 91.81 88 LEU A N 1
ATOM 682 C CA . LEU A 1 88 ? -20.310 2.482 35.374 1.00 91.81 88 LEU A CA 1
ATOM 683 C C . LEU A 1 88 ? -20.987 1.934 34.106 1.00 91.81 88 LEU A C 1
ATOM 685 O O . LEU A 1 88 ? -21.207 2.685 33.160 1.00 91.81 88 LEU A O 1
ATOM 689 N N . THR A 1 89 ? -21.332 0.644 34.065 1.00 90.69 89 THR A N 1
ATOM 690 C CA . THR A 1 89 ? -21.941 0.017 32.880 1.00 90.69 89 THR A CA 1
ATOM 691 C C . THR A 1 89 ? -23.324 0.595 32.574 1.00 90.69 89 THR A C 1
ATOM 693 O O . THR A 1 89 ? -23.640 0.812 31.405 1.00 90.69 89 THR A O 1
ATOM 696 N N . ALA A 1 90 ? -24.124 0.900 33.601 1.00 86.94 90 ALA A N 1
ATOM 697 C CA . ALA A 1 90 ? -25.464 1.473 33.434 1.00 86.94 90 ALA A CA 1
ATOM 698 C C . ALA A 1 90 ? -25.449 2.872 32.790 1.00 86.94 90 ALA A C 1
ATOM 700 O O . ALA A 1 90 ? -26.364 3.220 32.053 1.00 86.94 90 ALA A O 1
ATOM 701 N N . GLU A 1 91 ? -24.379 3.633 33.023 1.00 89.44 91 GLU A N 1
ATOM 702 C CA . GLU A 1 91 ? -24.184 4.992 32.502 1.00 89.44 91 GLU A CA 1
ATOM 703 C C . GLU A 1 91 ? -23.320 5.021 31.234 1.00 89.44 91 GLU A C 1
ATOM 705 O O . GLU A 1 91 ? -22.907 6.086 30.768 1.00 89.44 91 GLU A O 1
ATOM 710 N N . SER A 1 92 ? -22.982 3.849 30.692 1.00 92.38 92 SER A N 1
ATOM 711 C CA . SER A 1 92 ? -22.115 3.761 29.526 1.00 92.38 92 SER A CA 1
ATOM 712 C C . SER A 1 92 ? -22.869 4.001 28.229 1.00 92.38 92 SER A C 1
ATOM 714 O O . SER A 1 92 ? -24.006 3.572 28.038 1.00 92.38 92 SER A O 1
ATOM 716 N N . GLN A 1 93 ? -22.193 4.674 27.307 1.00 93.38 93 GLN A N 1
ATOM 717 C CA . GLN A 1 93 ? -22.658 4.894 25.949 1.00 93.38 93 GLN A CA 1
ATOM 718 C C . GLN A 1 93 ? -21.728 4.196 24.961 1.00 93.38 93 GLN A C 1
ATOM 720 O O . GLN A 1 93 ? -20.531 4.028 25.212 1.00 93.38 93 GLN A O 1
ATOM 725 N N . LYS A 1 94 ? -22.288 3.801 23.818 1.00 93.06 94 LYS A N 1
ATOM 726 C CA . LYS A 1 94 ? -21.504 3.256 22.713 1.00 93.06 94 LYS A CA 1
ATOM 727 C C . LYS A 1 94 ? -20.762 4.382 22.006 1.00 93.06 94 LYS A C 1
ATOM 729 O O . LYS A 1 94 ? -21.383 5.331 21.533 1.00 93.06 94 LYS A O 1
ATOM 734 N N . LEU A 1 95 ? -19.454 4.228 21.880 1.00 92.81 95 LEU A N 1
ATOM 735 C CA . LEU A 1 95 ? -18.613 5.005 20.986 1.00 92.81 95 LEU A CA 1
ATOM 736 C C . LEU A 1 95 ? -18.214 4.098 19.822 1.00 92.81 95 LEU A C 1
ATOM 738 O O . LEU A 1 95 ? -17.368 3.221 19.974 1.00 92.81 95 LEU A O 1
ATOM 742 N N . TYR A 1 96 ? -18.864 4.264 18.671 1.00 93.38 96 TYR A N 1
ATOM 743 C CA . TYR A 1 96 ? -18.553 3.464 17.487 1.00 93.38 96 TYR A CA 1
ATOM 744 C C . TYR A 1 96 ? -17.181 3.844 16.928 1.00 93.38 96 TYR A C 1
ATOM 746 O O . TYR A 1 96 ? -16.898 5.020 16.711 1.00 93.38 96 TYR A O 1
ATOM 754 N N . THR A 1 97 ? -16.351 2.842 16.647 1.00 92.06 97 THR A N 1
ATOM 755 C CA . THR A 1 97 ? -14.999 3.038 16.092 1.00 92.06 97 THR A CA 1
ATOM 756 C C . THR A 1 97 ? -15.012 3.203 14.569 1.00 92.06 97 THR A C 1
ATOM 758 O O . THR A 1 97 ? -13.993 3.517 13.953 1.00 92.06 97 THR A O 1
ATOM 761 N N . GLY A 1 98 ? -16.168 2.949 13.946 1.00 92.44 98 GLY A N 1
ATOM 762 C CA . GLY A 1 98 ? -16.352 2.932 12.497 1.00 92.44 98 GLY A CA 1
ATOM 763 C C . GLY A 1 98 ? -15.967 1.606 11.843 1.00 92.44 98 GLY A C 1
ATOM 764 O O . GLY A 1 98 ? -16.344 1.376 10.698 1.00 92.44 98 GLY A O 1
ATOM 765 N N . TRP A 1 99 ? -15.257 0.714 12.540 1.00 95.69 99 TRP A N 1
ATOM 766 C CA . TRP A 1 99 ? -14.829 -0.562 11.974 1.00 95.69 99 TRP A CA 1
ATOM 767 C C . TRP A 1 99 ? -15.972 -1.569 11.903 1.00 95.69 99 TRP A C 1
ATOM 769 O O . TRP A 1 99 ? -16.672 -1.810 12.880 1.00 95.69 99 TRP A O 1
ATOM 779 N N . ILE A 1 100 ? -16.127 -2.195 10.742 1.00 96.19 100 ILE A N 1
ATOM 780 C CA . ILE A 1 100 ? -17.069 -3.287 10.503 1.00 96.19 100 ILE A CA 1
ATOM 781 C C . ILE A 1 100 ? -16.290 -4.469 9.943 1.00 96.19 100 ILE A C 1
ATOM 783 O O . ILE A 1 100 ? -15.577 -4.344 8.944 1.00 96.19 100 ILE A O 1
ATOM 787 N N . SER A 1 101 ? -16.449 -5.622 10.587 1.00 95.06 101 SER A N 1
ATOM 788 C CA . SER A 1 101 ? -15.858 -6.884 10.146 1.00 95.06 101 SER A CA 1
ATOM 789 C C . SER A 1 101 ? -16.670 -7.475 8.998 1.00 95.06 101 SER A C 1
ATOM 791 O O . SER A 1 101 ? -17.872 -7.697 9.137 1.00 95.06 101 SER A O 1
ATOM 793 N N . VAL A 1 102 ? -16.026 -7.707 7.854 1.00 93.62 102 VAL A N 1
ATOM 794 C CA . VAL A 1 102 ? -16.689 -8.096 6.596 1.00 93.62 102 VAL A CA 1
ATOM 795 C C . VAL A 1 102 ? -17.316 -9.489 6.684 1.00 93.62 102 VAL A C 1
ATOM 797 O O . VAL A 1 102 ? -18.366 -9.727 6.097 1.00 93.62 102 VAL A O 1
ATOM 800 N N . ASP A 1 103 ? -16.729 -10.390 7.468 1.00 93.44 103 ASP A N 1
ATOM 801 C CA . ASP A 1 103 ? -17.244 -11.739 7.743 1.00 93.44 103 ASP A CA 1
ATOM 802 C C . ASP A 1 103 ? -18.601 -11.748 8.470 1.00 93.44 103 ASP A C 1
ATOM 804 O O . ASP A 1 103 ? -19.368 -12.701 8.338 1.00 93.44 103 ASP A O 1
ATOM 808 N N . LYS A 1 104 ? -18.919 -10.682 9.212 1.00 92.06 104 LYS A N 1
ATOM 809 C CA . LYS A 1 104 ? -20.191 -10.523 9.933 1.00 92.06 104 LYS A CA 1
ATOM 810 C C . LYS A 1 104 ? -21.277 -9.861 9.090 1.00 92.06 104 LYS A C 1
ATOM 812 O O . LYS A 1 104 ? -22.409 -9.743 9.553 1.00 92.06 104 LYS A O 1
ATOM 817 N N . VAL A 1 105 ? -20.953 -9.404 7.880 1.00 93.56 105 VAL A N 1
ATOM 818 C CA . VAL A 1 105 ? -21.871 -8.637 7.035 1.00 93.56 105 VAL A CA 1
ATOM 819 C C . VAL A 1 105 ? -22.685 -9.586 6.151 1.00 93.56 105 VAL A C 1
ATOM 821 O O . VAL A 1 105 ? -22.109 -10.312 5.338 1.00 93.56 105 VAL A O 1
ATOM 824 N N . PRO A 1 106 ? -24.026 -9.562 6.242 1.00 94.06 106 PRO A N 1
ATOM 825 C CA . PRO A 1 106 ? -24.891 -10.312 5.339 1.00 94.06 106 PRO A CA 1
ATOM 826 C C . PRO A 1 106 ? -24.670 -9.942 3.864 1.00 94.06 106 PRO A C 1
ATOM 828 O O . PRO A 1 106 ? -24.415 -8.782 3.524 1.00 94.06 106 PRO A O 1
ATOM 831 N N . ALA A 1 107 ? -24.791 -10.924 2.966 1.00 93.12 107 ALA A N 1
ATOM 832 C CA . ALA A 1 107 ? -24.476 -10.755 1.544 1.00 93.12 107 ALA A CA 1
ATOM 833 C C . ALA A 1 107 ? -25.307 -9.655 0.850 1.00 93.12 107 ALA A C 1
ATOM 835 O O . ALA A 1 107 ? -24.801 -8.958 -0.029 1.00 93.12 107 ALA A O 1
ATOM 836 N N . ASP A 1 108 ? -26.555 -9.458 1.270 1.00 94.38 108 ASP A N 1
ATOM 837 C CA . ASP A 1 108 ? -27.475 -8.429 0.777 1.00 94.38 108 ASP A CA 1
ATOM 838 C C . ASP A 1 108 ? -27.076 -7.000 1.193 1.00 94.38 108 ASP A C 1
ATOM 840 O O . ASP A 1 108 ? -27.398 -6.041 0.491 1.00 94.38 108 ASP A O 1
ATOM 844 N N . ARG A 1 109 ? -26.308 -6.844 2.281 1.00 93.75 109 ARG A N 1
ATOM 845 C CA . ARG A 1 109 ? -25.804 -5.546 2.774 1.00 93.75 109 ARG A CA 1
ATOM 846 C C . ARG A 1 109 ? -24.376 -5.233 2.326 1.00 93.75 109 ARG A C 1
ATOM 848 O O . ARG A 1 109 ? -23.953 -4.078 2.402 1.00 93.75 109 ARG A O 1
ATOM 855 N N . MET A 1 110 ? -23.650 -6.226 1.811 1.00 92.56 110 MET A N 1
ATOM 856 C CA . MET A 1 110 ? -22.245 -6.098 1.408 1.00 92.56 110 MET A CA 1
ATOM 857 C C . MET A 1 110 ? -22.020 -4.995 0.367 1.00 92.56 110 MET A C 1
ATOM 859 O O . MET A 1 110 ? -21.118 -4.172 0.508 1.00 92.56 110 MET A O 1
ATOM 863 N N . ASN A 1 111 ? -22.863 -4.933 -0.666 1.00 92.31 111 ASN A N 1
ATOM 864 C CA . ASN A 1 111 ? -22.724 -3.921 -1.717 1.00 92.31 111 ASN A CA 1
ATOM 865 C C . ASN A 1 111 ? -22.919 -2.499 -1.175 1.00 92.31 111 ASN A C 1
ATOM 867 O O . ASN A 1 111 ? -22.146 -1.606 -1.517 1.00 92.31 111 ASN A O 1
ATOM 871 N N . ALA A 1 112 ? -23.912 -2.295 -0.304 1.00 92.56 112 ALA A N 1
ATOM 872 C CA . ALA A 1 112 ? -24.158 -1.000 0.326 1.00 92.56 112 ALA A CA 1
ATOM 873 C C . ALA A 1 112 ? -22.982 -0.583 1.225 1.00 92.56 112 ALA A C 1
ATOM 875 O O . ALA A 1 112 ? -22.542 0.566 1.178 1.00 92.56 112 ALA A O 1
ATOM 876 N N . LEU A 1 113 ? -22.417 -1.533 1.979 1.00 92.69 113 LEU A N 1
ATOM 877 C CA . LEU A 1 113 ? -21.234 -1.304 2.805 1.00 92.69 113 LEU A CA 1
ATOM 878 C C . LEU A 1 113 ? -20.030 -0.863 1.960 1.00 92.69 113 LEU A C 1
ATOM 880 O O . LEU A 1 113 ? -19.394 0.141 2.267 1.00 92.69 113 LEU A O 1
ATOM 884 N N . MET A 1 114 ? -19.746 -1.574 0.865 1.00 90.94 114 MET A N 1
ATOM 885 C CA . MET A 1 114 ? -18.602 -1.285 -0.010 1.00 90.94 114 MET A CA 1
ATOM 886 C C . MET A 1 114 ? -18.741 0.017 -0.804 1.00 90.94 114 MET A C 1
ATOM 888 O O . MET A 1 114 ? -17.730 0.550 -1.259 1.00 90.94 114 MET A O 1
ATOM 892 N N . GLN A 1 115 ? -19.967 0.513 -0.993 1.00 90.25 115 GLN A N 1
ATOM 893 C CA . GLN A 1 115 ? -20.223 1.838 -1.563 1.00 90.25 115 GLN A CA 1
ATOM 894 C C . GLN A 1 115 ? -20.014 2.954 -0.536 1.00 90.25 115 GLN A C 1
ATOM 896 O O . GLN A 1 115 ? -19.549 4.031 -0.904 1.00 90.25 115 GLN A O 1
ATOM 901 N N . LYS A 1 116 ? -20.355 2.703 0.736 1.00 91.25 116 LYS A N 1
ATOM 902 C CA . LYS A 1 116 ? -20.187 3.676 1.824 1.00 91.25 116 LYS A CA 1
ATOM 903 C C . LYS A 1 116 ? -18.728 3.770 2.290 1.00 91.25 116 LYS A C 1
ATOM 905 O O . LYS A 1 116 ? -18.278 4.857 2.641 1.00 91.25 116 LYS A O 1
ATOM 910 N N . ALA A 1 117 ? -17.992 2.659 2.266 1.00 89.06 117 ALA A N 1
ATOM 911 C CA . ALA A 1 117 ? -16.568 2.609 2.585 1.00 89.06 117 ALA A CA 1
ATOM 912 C C . ALA A 1 117 ? -15.699 3.071 1.401 1.00 89.06 117 ALA A C 1
ATOM 914 O O . ALA A 1 117 ? -15.832 2.565 0.280 1.00 89.06 117 ALA A O 1
ATOM 915 N N . GLY A 1 118 ? -14.753 3.983 1.650 1.00 82.50 118 GLY A N 1
ATOM 916 C CA . GLY A 1 118 ? -13.732 4.351 0.673 1.00 82.50 118 GLY A CA 1
ATOM 917 C C . GLY A 1 118 ? -12.805 3.179 0.333 1.00 82.50 118 GLY A C 1
ATOM 918 O O . GLY A 1 118 ? -12.822 2.127 0.972 1.00 82.50 118 GLY A O 1
ATOM 919 N N . LYS A 1 119 ? -11.973 3.335 -0.704 1.00 83.12 119 LYS A N 1
ATOM 920 C CA . LYS A 1 119 ? -10.913 2.350 -0.992 1.00 83.12 119 LYS A CA 1
ATOM 921 C C . LYS A 1 119 ? -9.820 2.364 0.073 1.00 83.12 119 LYS A C 1
ATOM 923 O O . LYS A 1 119 ? -9.315 1.300 0.406 1.00 83.12 119 LYS A O 1
ATOM 928 N N . ASP A 1 120 ? -9.519 3.545 0.601 1.00 84.94 120 ASP A N 1
ATOM 929 C CA . ASP A 1 120 ? -8.478 3.755 1.610 1.00 84.94 120 ASP A CA 1
ATOM 930 C C . ASP A 1 120 ? -8.954 3.386 3.026 1.00 84.94 120 ASP A C 1
ATOM 932 O O . ASP A 1 120 ? -8.144 3.205 3.926 1.00 84.94 120 ASP A O 1
ATOM 936 N N . ASP A 1 121 ? -10.264 3.203 3.215 1.00 91.12 121 ASP A N 1
ATOM 937 C CA . ASP A 1 121 ? -10.877 2.819 4.492 1.00 91.12 121 ASP A CA 1
ATOM 938 C C . ASP A 1 121 ? -10.977 1.288 4.649 1.00 91.12 121 ASP A C 1
ATOM 940 O O . ASP A 1 121 ? -11.853 0.765 5.339 1.00 91.12 121 ASP A O 1
ATOM 944 N N . ARG A 1 122 ? -10.131 0.534 3.945 1.00 92.31 122 ARG A N 1
ATOM 945 C CA . ARG A 1 122 ? -10.182 -0.930 3.870 1.00 92.31 122 ARG A CA 1
ATOM 946 C C . ARG A 1 122 ? -8.967 -1.524 4.551 1.00 92.31 122 ARG A C 1
ATOM 948 O O . ARG A 1 122 ? -7.847 -1.114 4.278 1.00 92.31 122 ARG A O 1
ATOM 955 N N . LEU A 1 123 ? -9.206 -2.525 5.386 1.00 93.81 123 LEU A N 1
ATOM 956 C CA . LEU A 1 123 ? -8.170 -3.279 6.071 1.00 93.81 123 LEU A CA 1
ATOM 957 C C . LEU A 1 123 ? -8.125 -4.691 5.500 1.00 93.81 123 LEU A C 1
ATOM 959 O O . LEU A 1 123 ? -9.091 -5.456 5.609 1.00 93.81 123 LEU A O 1
ATOM 963 N N . THR A 1 124 ? -7.008 -5.031 4.875 1.00 94.94 124 THR A N 1
ATOM 964 C CA . THR A 1 124 ? -6.773 -6.342 4.276 1.00 94.94 124 THR A CA 1
ATOM 965 C C . THR A 1 124 ? -5.998 -7.250 5.226 1.00 94.94 124 THR A C 1
ATOM 967 O O . THR A 1 124 ? -5.435 -6.807 6.227 1.00 94.94 124 THR A O 1
ATOM 970 N N . GLY A 1 125 ? -5.936 -8.542 4.909 1.00 95.25 125 GLY A N 1
ATOM 971 C CA . GLY A 1 125 ? -5.094 -9.489 5.641 1.00 95.25 125 GLY A CA 1
ATOM 972 C C . GLY A 1 125 ? -3.610 -9.141 5.580 1.00 95.25 125 GLY A C 1
ATOM 973 O O . GLY A 1 125 ? -2.874 -9.467 6.505 1.00 95.25 125 GLY A O 1
ATOM 974 N N . TRP A 1 126 ? -3.172 -8.444 4.528 1.00 94.50 126 TRP A N 1
ATOM 975 C CA . TRP A 1 126 ? -1.801 -7.953 4.434 1.00 94.50 126 TRP A CA 1
ATOM 976 C C . TRP A 1 126 ? -1.508 -6.883 5.485 1.00 94.50 126 TRP A C 1
ATOM 978 O O . TRP A 1 126 ? -0.456 -6.931 6.109 1.00 94.50 126 TRP A O 1
ATOM 988 N N . ASP A 1 127 ? -2.453 -5.976 5.735 1.00 93.06 127 ASP A N 1
ATOM 989 C CA . ASP A 1 127 ? -2.285 -4.862 6.681 1.00 93.06 127 ASP A CA 1
ATOM 990 C C . ASP A 1 12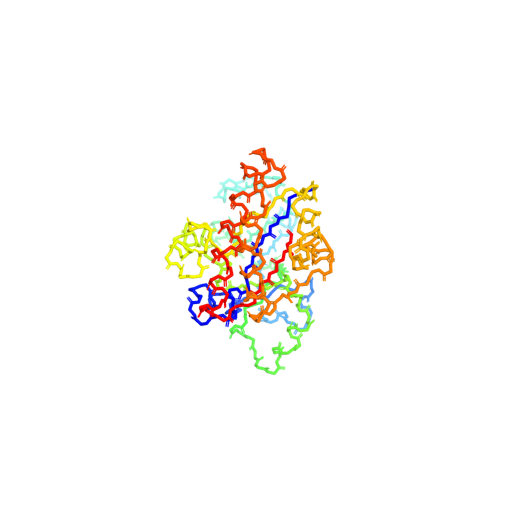7 ? -2.232 -5.320 8.148 1.00 93.06 127 ASP A C 1
ATOM 992 O O . ASP A 1 127 ? -1.788 -4.575 9.017 1.00 93.06 127 ASP A O 1
ATOM 996 N N . MET A 1 128 ? -2.659 -6.557 8.422 1.00 92.69 128 MET A N 1
ATOM 997 C CA . MET A 1 128 ? -2.582 -7.177 9.749 1.00 92.69 128 MET A CA 1
ATOM 998 C C . MET A 1 128 ? -1.208 -7.771 10.067 1.00 92.69 128 MET A C 1
ATOM 1000 O O . MET A 1 128 ? -0.962 -8.137 11.217 1.00 92.69 128 MET A O 1
ATOM 1004 N N . LEU A 1 129 ? -0.331 -7.909 9.070 1.00 93.00 129 LEU A N 1
ATOM 1005 C CA . LEU A 1 129 ? 1.010 -8.444 9.272 1.00 93.00 129 LEU A CA 1
ATOM 1006 C C . LEU A 1 129 ? 1.920 -7.402 9.926 1.00 93.00 129 LEU A C 1
ATOM 1008 O O . LEU A 1 129 ? 1.856 -6.208 9.635 1.00 93.00 129 LEU A O 1
ATOM 1012 N N . SER A 1 130 ? 2.835 -7.872 10.765 1.00 94.25 130 SER A N 1
ATOM 1013 C CA . SER A 1 130 ? 3.956 -7.058 11.230 1.00 94.25 130 SER A CA 1
ATOM 1014 C C . SER A 1 130 ? 4.936 -6.756 10.089 1.00 94.25 130 SER A C 1
ATOM 1016 O O . SER A 1 130 ? 5.014 -7.475 9.088 1.00 94.25 130 SER A O 1
ATOM 1018 N N . PHE A 1 131 ? 5.752 -5.711 10.254 1.00 90.94 131 PHE A N 1
ATOM 1019 C CA . PHE A 1 131 ? 6.785 -5.370 9.270 1.00 90.94 131 PHE A CA 1
ATOM 1020 C C . PHE A 1 131 ? 7.791 -6.510 9.038 1.00 90.94 131 PHE A C 1
ATOM 1022 O O . PHE A 1 131 ? 8.232 -6.708 7.904 1.00 90.94 131 PHE A O 1
ATOM 1029 N N . ASP A 1 132 ? 8.112 -7.291 10.072 1.00 93.56 132 ASP A N 1
ATOM 1030 C CA . ASP A 1 132 ? 9.026 -8.432 9.962 1.00 93.56 132 ASP A CA 1
ATOM 1031 C C . ASP A 1 132 ? 8.422 -9.562 9.117 1.00 93.56 132 ASP A C 1
ATOM 1033 O O . ASP A 1 132 ? 9.100 -10.128 8.257 1.00 93.56 132 ASP A O 1
ATOM 1037 N N . GLU A 1 133 ? 7.130 -9.851 9.293 1.00 94.06 133 GLU A N 1
ATOM 1038 C CA . GLU A 1 133 ? 6.407 -10.838 8.484 1.00 94.06 133 GLU A CA 1
ATOM 1039 C C . GLU A 1 133 ? 6.291 -10.397 7.023 1.00 94.06 133 GLU A C 1
ATOM 1041 O O . GLU A 1 133 ? 6.527 -11.199 6.110 1.00 94.06 133 GLU A O 1
ATOM 1046 N N . MET A 1 134 ? 5.989 -9.116 6.785 1.00 92.25 134 MET A N 1
ATOM 1047 C CA . MET A 1 134 ? 5.970 -8.546 5.436 1.00 92.25 134 MET A CA 1
ATOM 1048 C C . MET A 1 134 ? 7.346 -8.664 4.771 1.00 92.25 134 MET A C 1
ATOM 1050 O O . MET A 1 134 ? 7.447 -9.146 3.641 1.00 92.25 134 MET A O 1
ATOM 1054 N N . SER A 1 135 ? 8.410 -8.273 5.478 1.00 90.94 135 SER A N 1
ATOM 1055 C CA . SER A 1 135 ? 9.791 -8.323 4.987 1.00 90.94 135 SER A CA 1
ATOM 1056 C C . SER A 1 135 ? 10.226 -9.753 4.661 1.00 90.94 135 SER A C 1
ATOM 1058 O O . SER A 1 135 ? 10.694 -10.031 3.554 1.00 90.94 135 SER A O 1
ATOM 1060 N N . ALA A 1 136 ? 9.978 -10.698 5.572 1.00 93.06 136 ALA A N 1
ATOM 1061 C CA . ALA A 1 136 ? 10.290 -12.109 5.368 1.00 93.06 136 ALA A CA 1
ATOM 1062 C C . ALA A 1 136 ? 9.514 -12.720 4.189 1.00 93.06 136 ALA A C 1
ATOM 1064 O O . ALA A 1 136 ? 10.039 -13.585 3.481 1.00 93.06 136 ALA A O 1
ATOM 1065 N N . THR A 1 137 ? 8.278 -12.269 3.964 1.00 93.12 137 THR A N 1
ATOM 1066 C CA . THR A 1 137 ? 7.462 -12.690 2.821 1.00 93.12 137 THR A CA 1
ATOM 1067 C C . THR A 1 137 ? 8.017 -12.131 1.513 1.00 93.12 137 THR A C 1
ATOM 1069 O O . THR A 1 137 ? 8.196 -12.885 0.557 1.00 93.12 137 THR A O 1
ATOM 1072 N N . CYS A 1 138 ? 8.348 -10.837 1.469 1.00 92.81 138 CYS A N 1
ATOM 1073 C CA . CYS A 1 138 ? 8.953 -10.195 0.301 1.00 92.81 138 CYS A CA 1
ATOM 1074 C C . CYS A 1 138 ? 10.295 -10.832 -0.071 1.00 92.81 138 CYS A C 1
ATOM 1076 O O . CYS A 1 138 ? 10.509 -11.136 -1.242 1.00 92.81 138 CYS A O 1
ATOM 1078 N N . LEU A 1 139 ? 11.150 -11.128 0.912 1.00 91.75 139 LEU A N 1
ATOM 1079 C CA . LEU A 1 139 ? 12.461 -11.743 0.691 1.00 91.75 139 LEU A CA 1
ATOM 1080 C C . LEU A 1 139 ? 12.374 -13.105 -0.019 1.00 91.75 139 LEU A C 1
ATOM 1082 O O . LEU A 1 139 ? 13.259 -13.461 -0.793 1.00 91.75 139 LEU A O 1
ATOM 1086 N N . LYS A 1 140 ? 11.308 -13.869 0.239 1.00 93.19 140 LYS A N 1
ATOM 1087 C CA . LYS A 1 140 ? 11.057 -15.184 -0.375 1.00 93.19 140 LYS A CA 1
ATOM 1088 C C . LYS A 1 140 ? 10.232 -15.097 -1.659 1.00 93.19 140 LYS A C 1
ATOM 1090 O O . LYS A 1 140 ? 10.038 -16.111 -2.328 1.00 93.19 140 LYS A O 1
ATOM 1095 N N . CYS A 1 141 ? 9.693 -13.923 -1.977 1.00 94.44 141 CYS A N 1
ATOM 1096 C CA . CYS A 1 141 ? 8.745 -13.762 -3.064 1.00 94.44 141 CYS A CA 1
ATOM 1097 C C . CYS A 1 141 ? 9.472 -13.762 -4.417 1.00 94.44 141 CYS A C 1
ATOM 1099 O O . CYS A 1 141 ? 10.363 -12.937 -4.626 1.00 94.44 141 CYS A O 1
ATOM 1101 N N . PRO A 1 142 ? 9.055 -14.603 -5.379 1.00 93.25 142 PRO A N 1
ATOM 1102 C CA . PRO A 1 142 ? 9.673 -14.647 -6.704 1.00 93.25 142 PRO A CA 1
ATOM 1103 C C . PRO A 1 142 ? 9.515 -13.344 -7.507 1.00 93.25 142 PRO A C 1
ATOM 1105 O O . PRO A 1 142 ? 10.274 -13.094 -8.441 1.00 93.25 142 PRO A O 1
ATOM 1108 N N . LEU A 1 143 ? 8.539 -12.510 -7.140 1.00 94.31 143 LEU A N 1
ATOM 1109 C CA . LEU A 1 143 ? 8.297 -11.204 -7.752 1.00 94.31 143 LEU A CA 1
ATOM 1110 C C . LEU A 1 143 ? 9.147 -10.078 -7.144 1.00 94.31 143 LEU A C 1
ATOM 1112 O O . LEU A 1 143 ? 9.142 -8.960 -7.660 1.00 94.31 143 LEU A O 1
ATOM 1116 N N . SER A 1 144 ? 9.869 -10.343 -6.051 1.00 93.31 144 SER A N 1
ATOM 1117 C CA . SER A 1 144 ? 10.715 -9.345 -5.401 1.00 93.31 144 SER A CA 1
ATOM 1118 C C . SER A 1 144 ? 11.994 -9.101 -6.207 1.00 93.31 144 SER A C 1
ATOM 1120 O O . SER A 1 144 ? 13.032 -9.717 -5.963 1.00 93.31 144 SER A O 1
ATOM 1122 N N . TRP A 1 145 ? 11.926 -8.178 -7.164 1.00 91.69 145 TRP A N 1
ATOM 1123 C CA . TRP A 1 145 ? 13.002 -7.908 -8.118 1.00 91.69 145 TRP A CA 1
ATOM 1124 C C . TRP A 1 145 ? 14.080 -6.941 -7.595 1.00 91.69 145 TRP A C 1
ATOM 1126 O O . TRP A 1 145 ? 15.210 -6.974 -8.090 1.00 91.69 145 TRP A O 1
ATOM 1136 N N . ASP A 1 146 ? 13.788 -6.117 -6.581 1.00 87.81 146 ASP A N 1
ATOM 1137 C CA . ASP A 1 146 ? 14.763 -5.185 -5.989 1.00 87.81 146 ASP A CA 1
ATOM 1138 C C . ASP A 1 146 ? 15.539 -5.832 -4.830 1.00 87.81 146 ASP A C 1
ATOM 1140 O O . ASP A 1 146 ? 15.485 -5.390 -3.687 1.00 87.81 146 ASP A O 1
ATOM 1144 N N . GLU A 1 147 ? 16.258 -6.922 -5.113 1.00 77.81 147 GLU A N 1
ATOM 1145 C CA . GLU A 1 147 ? 17.202 -7.545 -4.160 1.00 77.81 147 GLU A CA 1
ATOM 1146 C C . GLU A 1 147 ? 16.555 -7.980 -2.830 1.00 77.81 147 GLU A C 1
ATOM 1148 O O . GLU A 1 147 ? 17.145 -7.852 -1.760 1.00 77.81 147 GLU A O 1
ATOM 1153 N N . GLY A 1 148 ? 15.316 -8.473 -2.884 1.00 70.75 148 GLY A N 1
ATOM 1154 C CA . GLY A 1 148 ? 14.575 -8.879 -1.683 1.00 70.75 148 GLY A CA 1
ATOM 1155 C C . GLY A 1 148 ? 13.892 -7.728 -0.932 1.00 70.75 148 GLY A C 1
ATOM 1156 O O . GLY A 1 148 ? 13.177 -7.991 0.032 1.00 70.75 148 GLY A O 1
ATOM 1157 N N . ARG A 1 149 ? 14.052 -6.470 -1.375 1.00 76.56 149 ARG A N 1
ATOM 1158 C CA . ARG A 1 149 ? 13.367 -5.291 -0.804 1.00 76.56 149 ARG A CA 1
ATOM 1159 C C . ARG A 1 149 ? 11.915 -5.141 -1.274 1.00 76.56 149 ARG A C 1
ATOM 1161 O O . ARG A 1 149 ? 11.223 -4.222 -0.845 1.00 76.56 149 ARG A O 1
ATOM 1168 N N . GLY A 1 150 ? 11.434 -6.058 -2.115 1.00 86.75 150 GLY A N 1
ATOM 1169 C CA . GLY A 1 150 ? 10.051 -6.131 -2.568 1.00 86.75 150 GLY A CA 1
ATOM 1170 C C . GLY A 1 150 ? 9.869 -5.856 -4.060 1.00 86.75 150 GLY A C 1
ATOM 1171 O O . GLY A 1 150 ? 10.766 -6.033 -4.884 1.00 86.75 150 GLY A O 1
ATOM 1172 N N . CYS A 1 151 ? 8.642 -5.466 -4.400 1.00 92.62 151 CYS A N 1
ATOM 1173 C CA . CYS A 1 151 ? 8.159 -5.269 -5.771 1.00 92.62 151 CYS A CA 1
ATOM 1174 C C . CYS A 1 151 ? 8.319 -3.818 -6.267 1.00 92.62 151 CYS A C 1
ATOM 1176 O O . CYS A 1 151 ? 7.787 -3.470 -7.323 1.00 92.62 151 CYS A O 1
ATOM 1178 N N . MET A 1 152 ? 9.031 -2.982 -5.505 1.00 93.12 152 MET A N 1
ATOM 1179 C CA . MET A 1 152 ? 9.271 -1.565 -5.769 1.00 93.12 152 MET A CA 1
ATOM 1180 C C . MET A 1 152 ? 10.759 -1.253 -5.594 1.00 93.12 152 MET A C 1
ATOM 1182 O O . MET A 1 152 ? 11.405 -1.799 -4.704 1.00 93.12 152 MET A O 1
ATOM 1186 N N . GLY A 1 153 ? 11.288 -0.351 -6.414 1.00 92.25 153 GLY A N 1
ATOM 1187 C CA . GLY A 1 153 ? 12.659 0.137 -6.306 1.00 92.25 153 GLY A CA 1
ATOM 1188 C C . GLY A 1 153 ? 12.819 1.523 -6.925 1.00 92.25 153 GLY A C 1
ATOM 1189 O O . GLY A 1 153 ? 11.874 2.109 -7.447 1.00 92.25 153 GLY A O 1
ATOM 1190 N N . THR A 1 154 ? 14.025 2.081 -6.863 1.00 92.88 154 THR A N 1
ATOM 1191 C CA . THR A 1 154 ? 14.265 3.472 -7.278 1.00 92.88 154 THR A CA 1
ATOM 1192 C C . THR A 1 154 ? 14.615 3.591 -8.762 1.00 92.88 154 THR A C 1
ATOM 1194 O O . THR A 1 154 ? 15.590 2.996 -9.226 1.00 92.88 154 THR A O 1
ATOM 1197 N N . PHE A 1 155 ? 13.902 4.443 -9.501 1.00 94.00 155 PHE A N 1
ATOM 1198 C CA . PHE A 1 155 ? 14.324 4.865 -10.838 1.00 94.00 155 PHE A CA 1
ATOM 1199 C C . PHE A 1 155 ? 15.395 5.957 -10.753 1.00 94.00 155 PHE A C 1
ATOM 1201 O O . PHE A 1 155 ? 16.457 5.836 -11.352 1.00 94.00 155 PHE A O 1
ATOM 1208 N N . GLY A 1 156 ? 15.166 7.008 -9.966 1.00 92.12 156 GLY A N 1
ATOM 1209 C CA . GLY A 1 156 ? 16.116 8.113 -9.822 1.00 92.12 156 GLY A CA 1
ATOM 1210 C C . GLY A 1 156 ? 15.445 9.402 -9.356 1.00 92.12 156 GLY A C 1
ATOM 1211 O O . GLY A 1 156 ? 14.261 9.391 -9.048 1.00 92.12 156 GLY A O 1
ATOM 1212 N N . PRO A 1 157 ? 16.169 10.527 -9.279 1.00 91.12 157 PRO A N 1
ATOM 1213 C CA . PRO A 1 157 ? 15.557 11.809 -8.944 1.00 91.12 157 PRO A CA 1
ATOM 1214 C C . PRO A 1 157 ? 14.646 12.301 -10.084 1.00 91.12 157 PRO A C 1
ATOM 1216 O O . PRO A 1 157 ? 14.877 11.964 -11.245 1.00 91.12 157 PRO A O 1
ATOM 1219 N N . GLU A 1 158 ? 13.652 13.139 -9.780 1.00 88.06 158 GLU A N 1
ATOM 1220 C CA . GLU A 1 158 ? 12.761 13.751 -10.790 1.00 88.06 158 GLU A CA 1
ATOM 1221 C C . GLU A 1 158 ? 13.517 14.499 -11.898 1.00 88.06 158 GLU A C 1
ATOM 1223 O O . GLU A 1 158 ? 13.110 14.481 -13.054 1.00 88.06 158 GLU A O 1
ATOM 1228 N N . ASN A 1 159 ? 14.658 15.111 -11.571 1.00 87.50 159 ASN A N 1
ATOM 1229 C CA . ASN A 1 159 ? 15.521 15.809 -12.525 1.00 87.50 159 ASN A CA 1
ATOM 1230 C C . ASN A 1 159 ? 16.576 14.897 -13.184 1.00 87.50 159 ASN A C 1
ATOM 1232 O O . ASN A 1 159 ? 17.617 15.378 -13.643 1.00 87.50 159 ASN A O 1
ATOM 1236 N N . SER A 1 160 ? 16.352 13.580 -13.196 1.00 91.19 160 SER A N 1
ATOM 1237 C CA . SER A 1 160 ? 17.215 12.628 -13.897 1.00 91.19 160 SER A CA 1
ATOM 1238 C C . SER A 1 160 ? 17.368 13.026 -15.366 1.00 91.19 160 SER A C 1
ATOM 1240 O O . SER A 1 160 ? 16.388 13.322 -16.044 1.00 91.19 160 SER A O 1
ATOM 1242 N N . ALA A 1 161 ? 18.597 12.988 -15.886 1.00 93.88 161 ALA A N 1
ATOM 1243 C CA . ALA A 1 161 ? 18.844 13.232 -17.308 1.00 93.88 161 ALA A CA 1
ATOM 1244 C C . ALA A 1 161 ? 18.581 11.984 -18.171 1.00 93.88 161 ALA A C 1
ATOM 1246 O O . ALA A 1 161 ? 18.599 12.080 -19.396 1.00 93.88 161 ALA A O 1
ATOM 1247 N N . LEU A 1 162 ? 18.342 10.818 -17.552 1.00 95.06 162 LEU A N 1
ATOM 1248 C CA . LEU A 1 162 ? 18.149 9.553 -18.264 1.00 95.06 162 LEU A CA 1
ATOM 1249 C C . LEU A 1 162 ? 16.973 9.588 -19.258 1.00 95.06 162 LEU A C 1
ATOM 1251 O O . LEU A 1 162 ? 17.186 9.146 -20.383 1.00 95.06 162 LEU A O 1
ATO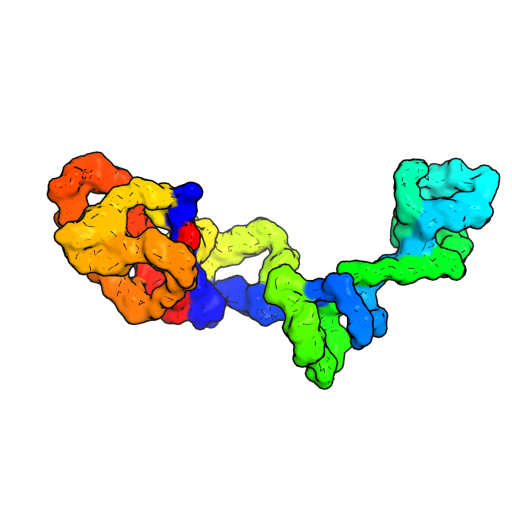M 1255 N N . PRO A 1 163 ? 15.787 10.152 -18.940 1.00 95.94 163 PRO A N 1
ATOM 1256 C CA . PRO A 1 163 ? 14.713 10.298 -19.925 1.00 95.94 163 PRO A CA 1
ATOM 1257 C C . PRO A 1 163 ? 15.117 11.144 -21.143 1.00 95.94 163 PRO A C 1
ATOM 1259 O O . PRO A 1 163 ? 14.788 10.799 -22.274 1.00 95.94 163 PRO A O 1
ATOM 1262 N N . GLY A 1 164 ? 15.893 12.213 -20.934 1.00 95.75 164 GLY A N 1
ATOM 1263 C CA . GLY A 1 164 ? 16.408 13.045 -22.027 1.00 95.75 164 GLY A CA 1
ATOM 1264 C C . GLY A 1 164 ? 17.432 12.312 -22.897 1.00 95.75 164 GLY A C 1
ATOM 1265 O O . GLY A 1 164 ? 17.396 12.421 -24.118 1.00 95.75 164 GLY A O 1
ATOM 1266 N N . ILE A 1 165 ? 18.312 11.513 -22.285 1.00 94.88 165 ILE A N 1
ATOM 1267 C CA . ILE A 1 165 ? 19.231 10.619 -23.008 1.00 94.88 165 ILE A CA 1
ATOM 1268 C C . ILE A 1 165 ? 18.432 9.588 -23.816 1.00 94.88 165 ILE A C 1
ATOM 1270 O O . ILE A 1 165 ? 18.689 9.397 -25.001 1.00 94.88 165 ILE A O 1
ATOM 1274 N N . ALA A 1 166 ? 17.421 8.972 -23.203 1.00 96.31 166 ALA A N 1
ATOM 1275 C CA . ALA A 1 166 ? 16.555 7.999 -23.852 1.00 96.31 166 ALA A CA 1
ATOM 1276 C C . ALA A 1 166 ? 15.830 8.572 -25.073 1.00 96.31 166 ALA A C 1
ATOM 1278 O O . ALA A 1 166 ? 15.768 7.918 -26.116 1.00 96.31 166 ALA A O 1
ATOM 1279 N N . GLN A 1 167 ? 15.380 9.824 -24.991 1.00 96.81 167 GLN A N 1
ATOM 1280 C CA . GLN A 1 167 ? 14.755 10.513 -26.113 1.00 96.81 167 GLN A CA 1
ATOM 1281 C C . GLN A 1 167 ? 15.693 10.637 -27.325 1.00 96.81 167 GLN A C 1
ATOM 1283 O O . GLN A 1 167 ? 15.252 10.399 -28.448 1.00 96.81 167 GLN A O 1
ATOM 1288 N N . LYS A 1 168 ? 16.987 10.939 -27.124 1.00 96.31 168 LYS A N 1
ATOM 1289 C CA . LYS A 1 168 ? 17.972 11.032 -28.225 1.00 96.31 168 LYS A CA 1
ATOM 1290 C C . LYS A 1 168 ? 18.126 9.720 -28.997 1.00 96.31 168 LYS A C 1
ATOM 1292 O O . LYS A 1 168 ? 18.410 9.741 -30.191 1.00 96.31 168 LYS A O 1
ATOM 1297 N N . TYR A 1 169 ? 17.947 8.592 -28.313 1.00 95.75 169 TYR A N 1
ATOM 1298 C CA . TYR A 1 169 ? 18.096 7.249 -28.872 1.00 95.75 169 TYR A CA 1
ATOM 1299 C C . TYR A 1 169 ? 16.753 6.579 -29.195 1.00 95.75 169 TYR A C 1
ATOM 1301 O O . TYR A 1 169 ? 16.704 5.364 -29.357 1.00 95.75 169 TYR A O 1
ATOM 1309 N N . ASN A 1 170 ? 15.666 7.354 -29.304 1.00 94.94 170 ASN A N 1
ATOM 1310 C CA . ASN A 1 170 ? 14.315 6.867 -29.615 1.00 94.94 170 ASN A CA 1
ATOM 1311 C C . ASN A 1 170 ? 13.788 5.790 -28.645 1.00 94.94 170 ASN A C 1
ATOM 1313 O O . ASN A 1 170 ? 12.957 4.963 -29.016 1.00 94.94 170 ASN A O 1
ATOM 1317 N N . CYS A 1 171 ? 14.248 5.811 -27.394 1.00 96.00 171 CYS A N 1
ATOM 1318 C CA . CYS A 1 171 ? 13.758 4.950 -26.321 1.00 96.00 171 CYS A CA 1
ATOM 1319 C C . CYS A 1 171 ? 12.530 5.608 -25.673 1.00 96.00 171 CYS A C 1
ATOM 1321 O O . CYS A 1 171 ? 12.638 6.362 -24.702 1.00 96.00 171 CYS A O 1
ATOM 1323 N N . ALA A 1 172 ? 11.364 5.402 -26.289 1.00 95.56 172 ALA A N 1
ATOM 1324 C CA . ALA A 1 172 ? 10.122 6.097 -25.965 1.00 95.56 172 ALA A CA 1
ATOM 1325 C C . ALA A 1 172 ? 9.609 5.798 -24.549 1.00 95.56 172 ALA A C 1
ATOM 1327 O O . ALA A 1 172 ? 9.104 6.701 -23.882 1.00 95.56 172 ALA A O 1
ATOM 1328 N N . MET A 1 173 ? 9.749 4.562 -24.069 1.00 94.69 173 MET A N 1
ATOM 1329 C CA . MET A 1 173 ? 9.292 4.151 -22.743 1.00 94.69 173 MET A CA 1
ATOM 1330 C C . MET A 1 173 ? 10.078 4.872 -21.651 1.00 94.69 173 MET A C 1
ATOM 1332 O O . MET A 1 173 ? 9.475 5.559 -20.824 1.00 94.69 173 MET A O 1
ATOM 1336 N N . VAL A 1 174 ? 11.412 4.789 -21.685 1.00 96.25 174 VAL A N 1
ATOM 1337 C CA . VAL A 1 174 ? 12.275 5.448 -20.689 1.00 96.25 174 VAL A CA 1
ATOM 1338 C C . VAL A 1 174 ? 12.191 6.976 -20.800 1.00 96.25 174 VAL A C 1
ATOM 1340 O O . VAL A 1 174 ? 12.208 7.670 -19.782 1.00 96.25 174 VAL A O 1
ATOM 1343 N N . ALA A 1 175 ? 12.026 7.518 -22.010 1.00 96.69 175 ALA A N 1
ATOM 1344 C CA . ALA A 1 175 ? 11.799 8.949 -22.212 1.00 96.69 175 ALA A CA 1
ATOM 1345 C C . ALA A 1 175 ? 10.458 9.430 -21.628 1.00 96.69 175 ALA A C 1
ATOM 1347 O O . ALA A 1 175 ? 10.364 10.556 -21.144 1.00 96.69 175 ALA A O 1
ATOM 1348 N N . SER A 1 176 ? 9.428 8.578 -21.633 1.00 95.94 176 SER A N 1
ATOM 1349 C CA . SER A 1 176 ? 8.084 8.912 -21.143 1.00 95.94 176 SER A CA 1
ATOM 1350 C C . SER A 1 176 ? 7.914 8.833 -19.623 1.00 95.94 176 SER A C 1
ATOM 1352 O O . SER A 1 176 ? 6.815 9.075 -19.128 1.00 95.94 176 SER A O 1
ATOM 1354 N N . VAL A 1 177 ? 8.960 8.493 -18.862 1.00 95.81 177 VAL A N 1
ATOM 1355 C CA . VAL A 1 177 ? 8.856 8.303 -17.405 1.00 95.81 177 VAL A CA 1
ATOM 1356 C C . VAL A 1 177 ? 8.252 9.518 -16.684 1.00 95.81 177 VAL A C 1
ATOM 1358 O O . VAL A 1 177 ? 7.291 9.307 -15.946 1.00 95.81 177 VAL A O 1
ATOM 1361 N N . PRO A 1 178 ? 8.698 10.772 -16.917 1.00 94.50 178 PRO A N 1
ATOM 1362 C CA . PRO A 1 178 ? 8.129 11.930 -16.220 1.00 94.50 178 PRO A CA 1
ATOM 1363 C C . PRO A 1 178 ? 6.617 12.087 -16.438 1.00 94.50 178 PRO A C 1
ATOM 1365 O O . PRO A 1 178 ? 5.858 12.188 -15.478 1.00 94.50 178 PRO A O 1
ATOM 1368 N N . SER A 1 179 ? 6.153 12.006 -17.688 1.00 94.81 179 SER A N 1
ATOM 1369 C CA . SER A 1 179 ? 4.723 12.125 -18.005 1.00 94.81 179 SER A CA 1
ATOM 1370 C C . SER A 1 179 ? 3.909 10.910 -17.549 1.00 94.81 179 SER A C 1
ATOM 1372 O O . SER A 1 179 ? 2.714 11.016 -17.266 1.00 94.81 179 SER A O 1
ATOM 1374 N N . SER A 1 180 ? 4.542 9.742 -17.445 1.00 95.19 180 SER A N 1
ATOM 1375 C CA . SER A 1 180 ? 3.902 8.521 -16.951 1.00 95.19 180 SER A CA 1
ATOM 1376 C C . SER A 1 180 ? 3.660 8.560 -15.444 1.00 95.19 180 SER A C 1
ATOM 1378 O O . SER A 1 180 ? 2.626 8.065 -15.000 1.00 95.19 180 SER A O 1
ATOM 1380 N N . VAL A 1 181 ? 4.557 9.192 -14.679 1.00 94.75 181 VAL A N 1
ATOM 1381 C CA . VAL A 1 181 ? 4.354 9.468 -13.246 1.00 94.75 181 VAL A CA 1
ATOM 1382 C C . VAL A 1 181 ? 3.178 10.428 -13.058 1.00 94.75 181 VAL A C 1
ATOM 1384 O O . VAL A 1 181 ? 2.248 10.123 -12.313 1.00 94.75 181 VAL A O 1
ATOM 1387 N N . GLU A 1 182 ? 3.158 11.547 -13.792 1.00 93.31 182 GLU A N 1
ATOM 1388 C CA . GLU A 1 182 ? 2.085 12.553 -13.705 1.00 93.31 182 GLU A CA 1
ATOM 1389 C C . GLU A 1 182 ? 0.703 11.972 -14.031 1.00 93.31 182 GLU A C 1
ATOM 1391 O O . GLU A 1 182 ? -0.281 12.240 -13.339 1.00 93.31 182 GLU A O 1
ATOM 1396 N N . SER A 1 183 ? 0.629 11.135 -15.067 1.00 95.19 183 SER A N 1
ATOM 1397 C CA . SER A 1 183 ? -0.617 10.495 -15.506 1.00 95.19 183 SER A CA 1
ATOM 1398 C C . SER A 1 183 ? -0.957 9.203 -14.757 1.00 95.19 183 SER A C 1
ATOM 1400 O O . SER A 1 183 ? -1.999 8.606 -15.036 1.00 95.19 183 SER A O 1
ATOM 1402 N N . LYS A 1 184 ? -0.109 8.761 -13.813 1.00 94.31 184 LYS A N 1
ATOM 1403 C CA . LYS A 1 184 ? -0.227 7.472 -13.104 1.00 94.31 184 LYS A CA 1
ATOM 1404 C C . LYS A 1 184 ? -0.430 6.297 -14.066 1.00 94.31 184 LYS A C 1
ATOM 1406 O O . LYS A 1 184 ? -1.277 5.425 -13.854 1.00 94.31 184 LYS A O 1
ATOM 1411 N N . LYS A 1 185 ? 0.322 6.301 -15.166 1.00 96.62 185 LYS A N 1
ATOM 1412 C CA . LYS A 1 185 ? 0.182 5.312 -16.231 1.00 96.62 185 LYS A CA 1
ATOM 1413 C C . LYS A 1 185 ? 0.629 3.932 -15.750 1.00 96.62 185 LYS A C 1
ATOM 1415 O O . LYS A 1 185 ? 1.735 3.765 -15.242 1.00 96.62 185 LYS A O 1
ATOM 1420 N N . ILE A 1 186 ? -0.217 2.936 -16.007 1.00 97.44 186 ILE A N 1
ATOM 1421 C CA . ILE A 1 186 ? 0.108 1.519 -15.841 1.00 97.44 186 ILE A CA 1
ATOM 1422 C C . ILE A 1 186 ? 0.457 0.946 -17.214 1.00 97.44 186 ILE A C 1
ATOM 1424 O O . ILE A 1 186 ? -0.320 1.057 -18.163 1.00 97.44 186 ILE A O 1
ATOM 1428 N N . PHE A 1 187 ? 1.633 0.345 -17.313 1.00 97.88 187 PHE A N 1
ATOM 1429 C CA . PHE A 1 187 ? 2.168 -0.272 -18.516 1.00 97.88 187 PHE A CA 1
ATOM 1430 C C . PHE A 1 187 ? 1.838 -1.760 -18.573 1.00 97.88 187 PHE A C 1
ATOM 1432 O O . PHE A 1 187 ? 1.768 -2.445 -17.550 1.00 97.88 187 PHE A O 1
ATOM 1439 N N . SER A 1 188 ? 1.627 -2.250 -19.791 1.00 97.69 188 SER A N 1
ATOM 1440 C CA . SER A 1 188 ? 1.275 -3.644 -20.060 1.00 97.69 188 SER A CA 1
ATOM 1441 C C . SER A 1 188 ? 2.483 -4.586 -19.975 1.00 97.69 188 SER A C 1
ATOM 1443 O O . SER A 1 188 ? 3.633 -4.154 -19.867 1.00 97.69 188 SER A O 1
ATOM 1445 N N . VAL A 1 189 ? 2.229 -5.895 -20.061 1.00 96.06 189 VAL A N 1
ATOM 1446 C CA . VAL A 1 189 ? 3.293 -6.909 -20.148 1.00 96.06 189 VAL A CA 1
ATOM 1447 C C . VAL A 1 189 ? 4.049 -6.772 -21.477 1.00 96.06 189 VAL A C 1
ATOM 1449 O O . VAL A 1 189 ? 5.266 -6.932 -21.527 1.00 96.06 189 VAL A O 1
ATOM 1452 N N . GLU A 1 190 ? 3.357 -6.405 -22.553 1.00 96.19 190 GLU A N 1
ATOM 1453 C CA . GLU A 1 190 ? 3.943 -6.160 -23.873 1.00 96.19 190 GLU A CA 1
ATOM 1454 C C . GLU A 1 190 ? 4.890 -4.956 -23.849 1.00 96.19 190 GLU A C 1
ATOM 1456 O O . GLU A 1 190 ? 5.941 -4.962 -24.494 1.00 96.19 190 GLU A O 1
ATOM 1461 N N . ASP A 1 191 ? 4.545 -3.931 -23.072 1.00 97.38 191 ASP A N 1
ATOM 1462 C CA . ASP A 1 191 ? 5.405 -2.769 -22.879 1.00 97.38 191 ASP A CA 1
ATOM 1463 C C . ASP A 1 191 ? 6.662 -3.105 -22.065 1.00 97.38 191 ASP A C 1
ATOM 1465 O O . ASP A 1 191 ? 7.698 -2.473 -22.270 1.00 97.38 191 ASP A O 1
ATOM 1469 N N . ALA A 1 192 ? 6.622 -4.131 -21.205 1.00 96.69 192 ALA A N 1
ATOM 1470 C CA . ALA A 1 192 ? 7.816 -4.613 -20.510 1.00 96.69 192 ALA A CA 1
ATOM 1471 C C . ALA A 1 192 ? 8.826 -5.217 -21.496 1.00 96.69 192 ALA A C 1
ATOM 1473 O O . ALA A 1 192 ? 10.025 -4.998 -21.350 1.00 96.69 192 ALA A O 1
ATOM 1474 N N . ASN A 1 193 ? 8.357 -5.903 -22.546 1.00 96.00 193 ASN A N 1
ATOM 1475 C CA . ASN A 1 193 ? 9.242 -6.411 -23.596 1.00 96.00 193 ASN A CA 1
ATOM 1476 C C . ASN A 1 193 ? 9.931 -5.263 -24.352 1.00 96.00 193 ASN A C 1
ATOM 1478 O O . ASN A 1 193 ? 11.142 -5.278 -24.545 1.00 96.00 193 ASN A O 1
ATOM 1482 N N . LYS A 1 194 ? 9.170 -4.222 -24.718 1.00 97.06 194 LYS A N 1
ATOM 1483 C CA . LYS A 1 194 ? 9.730 -3.019 -25.360 1.00 97.06 194 LYS A CA 1
ATOM 1484 C C . LYS A 1 194 ? 10.741 -2.315 -24.456 1.00 97.06 194 LYS A C 1
ATOM 1486 O O . LYS A 1 194 ? 11.784 -1.883 -24.932 1.00 97.06 194 LYS A O 1
ATOM 1491 N N . LEU A 1 195 ? 10.450 -2.227 -23.156 1.00 97.75 195 LEU A N 1
ATOM 1492 C CA . LEU A 1 195 ? 11.362 -1.650 -22.174 1.00 97.75 195 LEU A CA 1
ATOM 1493 C C . LEU A 1 195 ? 12.701 -2.399 -22.134 1.00 97.75 195 LEU A C 1
ATOM 1495 O O . LEU A 1 195 ? 13.738 -1.750 -22.060 1.00 97.75 195 LEU A O 1
ATOM 1499 N N . LEU A 1 196 ? 12.703 -3.734 -22.194 1.00 97.94 196 LEU A N 1
ATOM 1500 C CA . LEU A 1 196 ? 13.947 -4.514 -22.197 1.00 97.94 196 LEU A CA 1
ATOM 1501 C C . LEU A 1 196 ? 14.800 -4.245 -23.445 1.00 97.94 196 LEU A C 1
ATOM 1503 O O . LEU A 1 196 ? 16.016 -4.086 -23.327 1.00 97.94 196 LEU A O 1
ATOM 1507 N N . GLU A 1 197 ? 14.172 -4.116 -24.616 1.00 97.69 197 GLU A N 1
ATOM 1508 C CA . GLU A 1 197 ? 14.871 -3.723 -25.847 1.00 97.69 197 GLU A CA 1
ATOM 1509 C C . GLU A 1 197 ? 15.458 -2.306 -25.742 1.00 97.69 197 GLU A C 1
ATOM 1511 O O . GLU A 1 197 ? 16.615 -2.080 -26.106 1.00 97.69 197 GLU A O 1
ATOM 1516 N N . GLU A 1 198 ? 14.710 -1.355 -25.171 1.00 97.88 198 GLU A N 1
ATOM 1517 C CA . GLU A 1 198 ? 15.222 -0.007 -24.899 1.00 97.88 198 GLU A CA 1
ATOM 1518 C C . GLU A 1 198 ? 16.386 -0.025 -23.905 1.00 97.88 198 GLU A C 1
ATOM 1520 O O . GLU A 1 198 ? 17.388 0.649 -24.123 1.00 97.88 198 GLU A O 1
ATOM 1525 N N . VAL A 1 199 ? 16.301 -0.814 -22.831 1.00 97.75 199 VAL A N 1
ATOM 1526 C CA . VAL A 1 199 ? 17.387 -0.943 -21.849 1.00 97.75 199 VAL A CA 1
ATOM 1527 C C . VAL A 1 199 ? 18.653 -1.479 -22.512 1.00 97.75 199 VAL A C 1
ATOM 1529 O O . VAL A 1 199 ? 19.735 -0.939 -22.269 1.00 97.75 199 VAL A O 1
ATOM 1532 N N . LYS A 1 200 ? 18.539 -2.488 -23.381 1.00 97.38 200 LYS A N 1
ATOM 1533 C CA . LYS A 1 200 ? 19.675 -3.024 -24.139 1.00 97.38 200 LYS A CA 1
ATOM 1534 C C . LYS A 1 200 ? 20.317 -1.950 -25.019 1.00 97.38 200 LYS A C 1
ATOM 1536 O O . LYS A 1 200 ? 21.527 -1.742 -24.934 1.00 97.38 200 LYS A O 1
ATOM 1541 N N . LEU A 1 201 ? 19.511 -1.218 -25.789 1.00 97.19 201 LEU A N 1
ATOM 1542 C CA . LEU A 1 201 ? 19.997 -0.118 -26.624 1.00 97.19 201 LEU A CA 1
ATOM 1543 C C . LEU A 1 201 ? 20.664 0.979 -25.781 1.00 97.19 201 LEU A C 1
ATOM 1545 O O . LEU A 1 201 ? 21.748 1.456 -26.115 1.00 97.19 201 LEU A O 1
ATOM 1549 N N . LEU A 1 202 ? 20.057 1.357 -24.655 1.00 96.44 202 LEU A N 1
ATOM 1550 C CA . LEU A 1 202 ? 20.617 2.358 -23.754 1.00 96.44 202 LEU A CA 1
ATOM 1551 C C . LEU A 1 202 ? 21.947 1.906 -23.167 1.00 96.44 202 LEU A C 1
ATOM 1553 O O . LEU A 1 202 ? 22.854 2.724 -23.094 1.00 96.44 202 LEU A O 1
ATOM 1557 N N . ARG A 1 203 ? 22.121 0.631 -22.801 1.00 96.12 203 ARG A N 1
ATOM 1558 C CA . ARG A 1 203 ? 23.420 0.120 -22.329 1.00 96.12 203 ARG A CA 1
ATOM 1559 C C . ARG A 1 203 ? 24.516 0.271 -23.381 1.00 96.12 203 ARG A C 1
ATOM 1561 O O . ARG A 1 203 ? 25.639 0.621 -23.026 1.00 96.12 203 ARG A O 1
ATOM 1568 N N . GLU A 1 204 ? 24.191 0.032 -24.648 1.00 95.38 204 GLU A N 1
ATOM 1569 C CA . GLU A 1 204 ? 25.132 0.180 -25.763 1.00 95.38 204 GLU A CA 1
ATOM 1570 C C . GLU A 1 204 ? 25.483 1.649 -26.036 1.00 95.38 204 GLU A C 1
ATOM 1572 O O . GLU A 1 204 ? 26.620 1.949 -26.392 1.00 95.38 204 GLU A O 1
ATOM 1577 N N . LYS A 1 205 ? 24.527 2.568 -25.845 1.00 94.50 205 LYS A N 1
ATOM 1578 C CA . LYS A 1 205 ? 24.669 3.998 -26.170 1.00 94.50 205 LYS A CA 1
ATOM 1579 C C . LYS A 1 205 ? 25.115 4.886 -25.014 1.00 94.50 205 LYS A C 1
ATOM 1581 O O . LYS A 1 205 ? 25.700 5.939 -25.238 1.00 94.50 205 LYS A O 1
ATOM 1586 N N . LEU A 1 206 ? 24.903 4.472 -23.769 1.00 92.94 206 LEU A N 1
ATOM 1587 C CA . LEU A 1 206 ? 25.279 5.245 -22.583 1.00 92.94 206 LEU A CA 1
ATOM 1588 C C . LEU A 1 206 ? 26.776 5.622 -22.522 1.00 92.94 206 LEU A C 1
ATOM 1590 O O . LEU A 1 206 ? 27.075 6.710 -22.024 1.00 92.94 206 LEU A O 1
ATOM 1594 N N . PRO A 1 207 ? 27.728 4.800 -23.019 1.00 94.44 207 PRO A N 1
ATOM 1595 C CA . PRO A 1 207 ? 29.130 5.199 -23.131 1.00 94.44 207 PRO A CA 1
ATOM 1596 C C . PRO A 1 207 ? 29.368 6.438 -24.005 1.00 94.44 207 PRO A C 1
ATOM 1598 O O . PRO A 1 207 ? 30.280 7.208 -23.690 1.00 94.44 207 PRO A O 1
ATOM 1601 N N . ASP A 1 208 ? 28.540 6.669 -25.030 1.00 94.50 208 ASP A N 1
ATOM 1602 C CA . ASP A 1 208 ? 28.639 7.829 -25.930 1.00 94.50 208 ASP A CA 1
ATOM 1603 C C . ASP A 1 208 ? 28.300 9.143 -25.198 1.00 94.50 208 ASP A C 1
ATOM 1605 O O . ASP A 1 208 ? 28.836 10.202 -25.518 1.00 94.50 208 ASP A O 1
ATOM 1609 N N . GLU A 1 209 ? 27.472 9.076 -24.149 1.00 92.56 209 GLU A N 1
ATOM 1610 C CA . GLU A 1 209 ? 27.125 10.207 -23.271 1.00 92.56 209 GLU A CA 1
ATOM 1611 C C . GLU A 1 209 ? 28.191 10.471 -22.183 1.00 92.56 209 GLU A C 1
ATOM 1613 O O . GLU A 1 209 ? 28.092 11.414 -21.392 1.00 92.56 209 GLU A O 1
ATOM 1618 N N . GLY A 1 210 ? 29.240 9.642 -22.134 1.00 92.12 210 GLY A N 1
ATOM 1619 C CA . GLY A 1 210 ? 30.411 9.818 -21.285 1.00 92.12 210 GLY A CA 1
ATOM 1620 C C . GLY A 1 210 ? 30.409 9.002 -19.987 1.00 92.12 210 GLY A C 1
ATOM 1621 O O . GLY A 1 210 ? 29.386 8.590 -19.436 1.00 92.12 210 GLY A O 1
ATOM 1622 N N . LYS A 1 211 ? 31.615 8.804 -19.433 1.00 91.50 211 LYS A N 1
ATOM 1623 C CA . LYS A 1 211 ? 31.873 7.925 -18.271 1.00 91.50 211 LYS A CA 1
ATOM 1624 C C . LYS A 1 211 ? 31.036 8.255 -17.02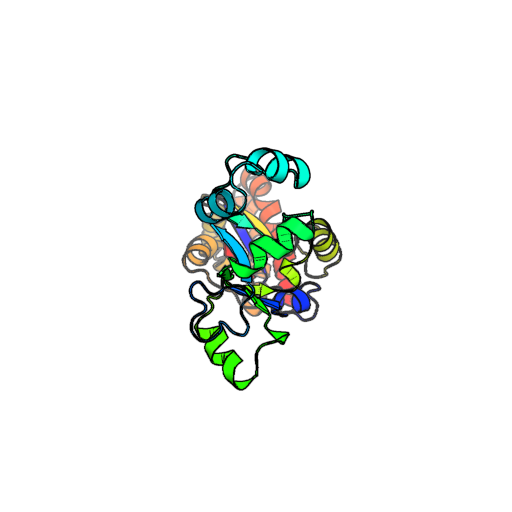6 1.00 91.50 211 LYS A C 1
ATOM 1626 O O . LYS A 1 211 ? 30.735 7.359 -16.240 1.00 91.50 211 LYS A O 1
ATOM 1631 N N . VAL A 1 212 ? 30.686 9.527 -16.818 1.00 91.31 212 VAL A N 1
ATOM 1632 C CA . VAL A 1 212 ? 29.864 9.965 -15.674 1.00 91.31 212 VAL A CA 1
ATOM 1633 C C . VAL A 1 212 ? 28.423 9.471 -15.810 1.00 91.31 212 VAL A C 1
ATOM 1635 O O . VAL A 1 212 ? 27.854 9.005 -14.823 1.00 91.31 212 VAL A O 1
ATOM 1638 N N . MET A 1 213 ? 27.856 9.513 -17.020 1.00 90.44 213 MET A N 1
ATOM 1639 C CA . MET A 1 213 ? 26.489 9.050 -17.278 1.00 90.44 213 MET A CA 1
ATOM 1640 C C . MET A 1 213 ? 26.378 7.538 -17.111 1.00 90.44 213 MET A C 1
ATOM 1642 O O . MET A 1 213 ? 25.443 7.071 -16.464 1.00 90.44 213 MET A O 1
ATOM 1646 N N . VAL A 1 214 ? 27.390 6.791 -17.568 1.00 91.81 214 VAL A N 1
ATOM 1647 C CA . VAL A 1 214 ? 27.495 5.345 -17.318 1.00 91.81 214 VAL A CA 1
ATOM 1648 C C . VAL A 1 214 ? 27.420 5.047 -15.822 1.00 91.81 214 VAL A C 1
ATOM 1650 O O . VAL A 1 214 ? 26.517 4.351 -15.370 1.00 91.81 214 VAL A O 1
ATOM 1653 N N . ARG A 1 215 ? 28.303 5.650 -15.016 1.00 90.75 215 ARG A N 1
ATOM 1654 C CA . ARG A 1 215 ? 28.322 5.422 -13.559 1.00 90.75 215 ARG A CA 1
ATOM 1655 C C . ARG A 1 215 ? 27.001 5.772 -12.875 1.00 90.75 215 ARG A C 1
ATOM 1657 O O . ARG A 1 215 ? 26.638 5.123 -11.901 1.00 90.75 215 ARG A O 1
ATOM 1664 N N . ARG A 1 216 ? 26.307 6.806 -13.355 1.00 92.00 216 ARG A N 1
ATOM 1665 C CA . ARG A 1 216 ? 25.062 7.286 -12.749 1.00 92.00 216 ARG A CA 1
ATOM 1666 C C . ARG A 1 216 ? 23.860 6.405 -13.088 1.00 92.00 216 ARG A C 1
ATOM 1668 O O . ARG A 1 216 ? 23.006 6.225 -12.226 1.00 92.00 216 ARG A O 1
ATOM 1675 N N . TYR A 1 217 ? 23.783 5.879 -14.310 1.00 95.06 217 TYR A N 1
ATOM 1676 C CA . TYR A 1 217 ? 22.563 5.236 -14.803 1.00 95.06 217 TYR A CA 1
ATOM 1677 C C . TYR A 1 217 ? 22.660 3.723 -14.990 1.00 95.06 217 TYR A C 1
ATOM 1679 O O . TYR A 1 217 ? 21.610 3.095 -15.091 1.00 95.06 217 TYR A O 1
ATOM 1687 N N . SER A 1 218 ? 23.849 3.106 -14.931 1.00 93.81 218 SER A N 1
ATOM 1688 C CA . SER A 1 218 ? 23.967 1.639 -15.001 1.00 93.81 218 SER A CA 1
ATOM 1689 C C . SER A 1 218 ? 23.074 0.930 -13.979 1.00 93.81 218 SER A C 1
ATOM 1691 O O . SER A 1 218 ? 22.308 0.054 -14.359 1.00 93.81 218 SER A O 1
ATOM 1693 N N . GLY A 1 219 ? 23.071 1.374 -12.716 1.00 93.19 219 GLY A N 1
ATOM 1694 C CA . GLY A 1 219 ? 22.221 0.765 -11.685 1.00 93.19 219 GLY A CA 1
ATOM 1695 C C . GLY A 1 219 ? 20.716 0.955 -11.921 1.00 93.19 219 GLY A C 1
ATOM 1696 O O . GLY A 1 219 ? 19.915 0.130 -11.493 1.00 93.19 219 GLY A O 1
ATOM 1697 N N . VAL A 1 220 ? 20.313 2.020 -12.623 1.00 94.12 220 VAL A N 1
ATOM 1698 C CA . VAL A 1 220 ? 18.909 2.233 -13.015 1.00 94.12 220 VAL A CA 1
ATOM 1699 C C . VAL A 1 220 ? 18.526 1.269 -14.133 1.00 94.12 220 VAL A C 1
ATOM 1701 O O . VAL A 1 220 ? 17.478 0.636 -14.052 1.00 94.12 220 VAL A O 1
ATOM 1704 N N . LEU A 1 221 ? 19.396 1.108 -15.135 1.00 96.19 221 LEU A N 1
ATOM 1705 C CA . LEU A 1 221 ? 19.205 0.141 -16.217 1.00 96.19 221 LEU A CA 1
ATOM 1706 C C . LEU A 1 221 ? 19.156 -1.299 -15.683 1.00 96.19 221 LEU A C 1
ATOM 1708 O O . LEU A 1 221 ? 18.279 -2.055 -16.089 1.00 96.19 221 LEU A O 1
ATOM 1712 N N . ASP A 1 222 ? 20.008 -1.652 -14.712 1.00 95.44 222 ASP A N 1
ATOM 1713 C CA . ASP A 1 222 ? 19.976 -2.960 -14.038 1.00 95.44 222 ASP A CA 1
ATOM 1714 C C . ASP A 1 222 ? 18.623 -3.218 -13.360 1.00 95.44 222 ASP A C 1
ATOM 1716 O O . ASP A 1 222 ? 18.076 -4.318 -13.444 1.00 95.44 222 ASP A O 1
ATOM 1720 N N . ARG A 1 223 ? 18.053 -2.203 -12.701 1.00 95.31 223 ARG A N 1
ATOM 1721 C CA . ARG A 1 223 ? 16.743 -2.316 -12.048 1.00 95.31 223 ARG A CA 1
ATOM 1722 C C . ARG A 1 223 ? 15.592 -2.413 -13.047 1.00 95.31 223 ARG A C 1
ATOM 1724 O O . ARG A 1 223 ? 14.720 -3.257 -12.860 1.00 95.31 223 ARG A O 1
ATOM 1731 N N . LEU A 1 224 ? 15.605 -1.609 -14.113 1.00 96.44 224 LEU A N 1
ATOM 1732 C CA . LEU A 1 224 ? 14.612 -1.694 -15.191 1.00 96.44 224 LEU A CA 1
ATOM 1733 C C . LEU A 1 224 ? 14.631 -3.070 -15.863 1.00 96.44 224 LEU A C 1
ATOM 1735 O O . LEU A 1 224 ? 13.573 -3.633 -16.130 1.00 96.44 224 LEU A O 1
ATOM 1739 N N . GLU A 1 225 ? 15.820 -3.631 -16.086 1.00 96.94 225 GLU A N 1
ATOM 1740 C CA . GLU A 1 225 ? 15.984 -4.971 -16.646 1.00 96.94 225 GLU A CA 1
ATOM 1741 C C . GLU A 1 225 ? 15.440 -6.054 -15.708 1.00 96.94 225 GLU A C 1
ATOM 1743 O O . GLU A 1 225 ? 14.630 -6.884 -16.123 1.00 96.94 225 GLU A O 1
ATOM 1748 N N . LYS A 1 226 ? 15.826 -6.032 -14.424 1.00 96.31 226 LYS A N 1
ATOM 1749 C CA . LYS A 1 226 ? 15.308 -6.975 -13.416 1.00 96.31 226 LYS A CA 1
ATOM 1750 C C . LYS A 1 226 ? 13.780 -6.919 -13.328 1.00 96.31 226 LYS A C 1
ATOM 1752 O O . LYS A 1 226 ? 13.127 -7.960 -13.387 1.00 96.31 226 LYS A O 1
ATOM 1757 N N . MET A 1 227 ? 13.216 -5.716 -13.230 1.00 96.62 227 MET A N 1
ATOM 1758 C CA . MET A 1 227 ? 11.770 -5.505 -13.185 1.00 96.62 227 MET A CA 1
ATOM 1759 C C . MET A 1 227 ? 11.092 -5.994 -14.474 1.00 96.62 227 MET A C 1
ATOM 1761 O O . MET A 1 227 ? 10.117 -6.737 -14.399 1.00 96.62 227 MET A O 1
ATOM 1765 N N . GLY A 1 228 ? 11.621 -5.644 -15.652 1.00 97.19 228 GLY A N 1
ATOM 1766 C CA . GLY A 1 228 ? 11.061 -6.052 -16.945 1.00 97.19 228 GLY A CA 1
ATOM 1767 C C . GLY A 1 228 ? 11.022 -7.572 -17.112 1.00 97.19 228 GLY A C 1
ATOM 1768 O O . GLY A 1 228 ? 10.002 -8.125 -17.523 1.00 97.19 228 GLY A O 1
ATOM 1769 N N . ASN A 1 229 ? 12.085 -8.262 -16.694 1.00 97.31 229 ASN A N 1
ATOM 1770 C CA . ASN A 1 229 ? 12.139 -9.723 -16.687 1.00 97.31 229 ASN A CA 1
ATOM 1771 C C . ASN A 1 229 ? 11.074 -10.340 -15.768 1.00 97.31 229 ASN A C 1
ATOM 1773 O O . ASN A 1 229 ? 10.416 -11.314 -16.148 1.00 97.31 229 ASN A O 1
ATOM 1777 N N . VAL A 1 230 ? 10.854 -9.761 -14.582 1.00 96.50 230 VAL A N 1
ATOM 1778 C CA . VAL A 1 230 ? 9.790 -10.199 -13.665 1.00 96.50 230 VAL A CA 1
ATOM 1779 C C . VAL A 1 230 ? 8.406 -9.971 -14.276 1.00 96.50 230 VAL A C 1
ATOM 1781 O O . VAL A 1 230 ? 7.594 -10.895 -14.256 1.00 96.50 230 VAL A O 1
ATOM 1784 N N . CYS A 1 231 ? 8.160 -8.825 -14.916 1.00 97.50 231 CYS A N 1
ATOM 1785 C CA . CYS A 1 231 ? 6.901 -8.560 -15.619 1.00 97.50 231 CYS A CA 1
ATOM 1786 C C . CYS A 1 231 ? 6.595 -9.602 -16.699 1.00 97.50 231 CYS A C 1
ATOM 1788 O O . CYS A 1 231 ? 5.478 -10.116 -16.767 1.00 97.50 231 CYS A O 1
ATOM 1790 N N . LEU A 1 232 ? 7.587 -9.966 -17.516 1.00 97.31 232 LEU A N 1
ATOM 1791 C CA . LEU A 1 232 ? 7.411 -10.972 -18.566 1.00 97.31 232 LEU A CA 1
ATOM 1792 C C . LEU A 1 232 ? 7.203 -12.383 -18.014 1.00 97.31 232 LEU A C 1
ATOM 1794 O O . LEU A 1 232 ? 6.380 -13.133 -18.557 1.00 97.31 232 LEU A O 1
ATOM 1798 N N . THR A 1 233 ? 7.936 -12.734 -16.956 1.00 97.31 233 THR A N 1
ATOM 1799 C CA . THR A 1 233 ? 7.902 -14.065 -16.333 1.00 97.31 233 THR A CA 1
ATOM 1800 C C . THR A 1 233 ? 6.583 -14.301 -15.609 1.00 97.31 233 THR A C 1
ATOM 1802 O O . THR A 1 233 ? 5.934 -15.322 -15.820 1.00 97.31 233 THR A O 1
ATOM 1805 N N . TYR A 1 234 ? 6.158 -13.336 -14.794 1.00 96.94 234 TYR A N 1
ATOM 1806 C CA . TYR A 1 234 ? 5.007 -13.470 -13.900 1.00 96.94 234 TYR A CA 1
ATOM 1807 C C . TYR A 1 234 ? 3.740 -12.789 -14.419 1.00 96.94 234 TYR A C 1
ATOM 1809 O O . TYR A 1 234 ? 2.732 -12.776 -13.714 1.00 96.94 234 TYR A O 1
ATOM 1817 N N . LYS A 1 235 ? 3.788 -12.266 -15.653 1.00 97.00 235 LYS A N 1
ATOM 1818 C CA . LYS A 1 235 ? 2.674 -11.607 -16.353 1.00 97.00 235 LYS A CA 1
ATOM 1819 C C . LYS A 1 235 ? 2.079 -10.443 -15.560 1.00 97.00 235 LYS A C 1
ATOM 1821 O O . LYS A 1 235 ? 0.867 -10.267 -15.520 1.00 97.00 235 LYS A O 1
ATOM 1826 N N . THR A 1 236 ? 2.944 -9.641 -14.945 1.00 97.12 236 THR A N 1
ATOM 1827 C CA . THR A 1 236 ? 2.535 -8.462 -14.175 1.00 97.12 236 THR A CA 1
ATOM 1828 C C . THR A 1 236 ? 2.680 -7.189 -14.989 1.00 97.12 236 THR A C 1
ATOM 1830 O O . THR A 1 236 ? 3.644 -7.018 -15.738 1.00 97.12 236 THR A O 1
ATOM 1833 N N . ARG A 1 237 ? 1.750 -6.256 -14.789 1.00 97.88 237 ARG A N 1
ATOM 1834 C CA . ARG A 1 237 ? 1.903 -4.869 -15.242 1.00 97.88 237 ARG A CA 1
ATOM 1835 C C . ARG A 1 237 ? 2.919 -4.122 -14.376 1.00 97.88 237 ARG A C 1
ATOM 1837 O O . ARG A 1 237 ? 3.318 -4.612 -13.319 1.00 97.88 237 ARG A O 1
ATOM 1844 N N . PHE A 1 238 ? 3.331 -2.932 -14.805 1.00 97.81 238 PHE A N 1
ATOM 1845 C CA . PHE A 1 238 ? 4.258 -2.082 -14.048 1.00 97.81 238 PHE A CA 1
ATOM 1846 C C . PHE A 1 238 ? 3.955 -0.596 -14.211 1.00 97.81 238 PHE A C 1
ATOM 1848 O O . PHE A 1 238 ? 3.187 -0.203 -15.086 1.00 97.81 238 PHE A O 1
ATOM 1855 N N . TYR A 1 239 ? 4.530 0.235 -13.349 1.00 97.56 239 TYR A N 1
ATOM 1856 C CA . TYR A 1 239 ? 4.300 1.676 -13.337 1.00 97.56 239 TYR A CA 1
ATOM 1857 C C . TYR A 1 239 ? 5.455 2.432 -12.668 1.00 97.56 239 TYR A C 1
ATOM 1859 O O . TYR A 1 239 ? 6.305 1.845 -11.993 1.00 97.56 239 TYR A O 1
ATOM 1867 N N . PHE A 1 240 ? 5.469 3.748 -12.877 1.00 96.19 240 PHE A N 1
ATOM 1868 C CA . PHE A 1 240 ? 6.385 4.693 -12.237 1.00 96.19 240 PHE A CA 1
ATOM 1869 C C . PHE A 1 240 ? 5.575 5.599 -11.303 1.00 96.19 240 PHE A C 1
ATOM 1871 O O . PHE A 1 240 ? 4.437 5.940 -11.637 1.00 96.19 240 PHE A O 1
ATOM 1878 N N . LEU A 1 241 ? 6.137 5.972 -10.151 1.00 92.69 241 LEU A N 1
ATOM 1879 C CA . LEU A 1 241 ? 5.468 6.789 -9.131 1.00 92.69 241 LEU A CA 1
ATOM 1880 C C . LEU A 1 241 ? 6.427 7.720 -8.385 1.00 92.69 241 LEU A C 1
ATOM 1882 O O . LEU A 1 241 ? 7.623 7.365 -8.283 1.00 92.69 241 LEU A O 1
#

Sequence (241 aa):
MGVSIAICEVDSDSALCKIGKTTLLKVNLKDVSGFEDLAEFDLVVPINQAKLLMGADWEAFLKRNRLDPEMETLYLEKVKNEGDRQLLTAESQKLYTGWISVDKVPADRMNALMQKAGKDDRLTGWDMLSFDEMSATCLKCPLSWDEGRGCMGTFGPENSALPGIAQKYNCAMVASVPSSVESKKIFSVEDANKLLEEVKLLREKLPDEGKVMVRRYSGVLDRLEKMGNVCLTYKTRFYFL

Foldseek 3Di:
DFKKKFWPLLVFPLQLCNQQVPAFWKFFFPDCVVPPVQFDWFWKAAVVVLCVQCPPCVVVQCVQLVHDPPDGIGTLVSRPDPVSSVSCNVRIDTDTPRMGTLVPDDPVCNVVRVVRTDPVRIHTSSNPDDPVRVLVSQQPRPCNLPNSNHRMDGLTHLPDCQLVVLVVVVLPVSVCQNVQVVVVDKAFLVVLVSLLVSLVSCQVCQCVVHPVSCVVCVVSSSSSNSNSVSCNVRVIIMGMD

Secondary structure (DSSP, 8-state):
-EEEEEE-GGG-TT-TTHHHHH-EEEEE-S--TT-TTTEEEEEEEEHHHHHHHHGGGHHHHHHHHT--TT-SEEEGGG---HHHHHHHHTT-EEEEEEEEEGGGS-HHHHHHHHHHS-STTEEETTTTS-HHHHHHHHHH-TT-TTTTS-SEEEEEETT-SHHHHHHHTT-HHHHTHHHHHHTTPEEPHHHHHHHHHHHHHHHHHGGGG-HHHHHHHHHHHHHHHHHHHHHHHHT--EEE-

pLDDT: mean 93.14, std 3.81, range [69.62, 97.94]